Protein AF-A0A3B8MNJ5-F1 (afdb_monomer_lite)

Radius of gyration: 23.93 Å; chains: 1; bounding box: 60×38×68 Å

Foldseek 3Di:
DDDQDPPVPPCLCVPPCSVPDFDWDKDAAQWDCWDDDPFWTWIKGWIKIKGADPPPVVPDDPLLHDIAIATKMATPWIWGDAQNWTWIKDDDDPDWMWGGPRDRVQATWTWTKTKGKFWAWDADDPPDDIDIDIWIKMWTWGGTPNDTDIFIWTDDPVPCVPTPPPRDPQVRQQRVCCVQPVYGPVRLLVVVVVVPPDDDPPDVVVVSQVVVFVSVCVRVVWPDWHFDADPVSHTQKIKTWHDPPDFWIWIWMDGDQFWIKTKIWGDPDPFKIKMWMWTQGPVRDTDIDIDIGGDDDD

Secondary structure (DSSP, 8-state):
-------TT-HHHHSHHHHT--EEEEEEEEEEEEEE-SSEEEEEEEEEEEEE--TTTTTS-TTS-S-EEEEEEEEEEEEEEETTEEEEEE--TT--EEEEES-SSS--EEEEEEEEEEEEEEE-SSSS-EEEEEEEEEEEEEEETTEEEEEEEES-TT-GGG-B----HHHHHHHHHHHHHSS-HHHHHHHHHTT--SS-TTTSHHHHHHHHHHHHHHHHT-SEEEEEE-TTS-EEEEEEEEEETTTEEEEEEEETTTEEEEEEEEEEETTEEEEEEEEE-TTS-EEEEEEEEE----

pLDDT: mean 75.4, std 15.75, range [24.92, 96.06]

Sequence (298 aa):
MLQAPPDPESIWRVVPFFRNLQMDLTLAAARQLWVRDDLVNVELAGDLDILRDLEDIAERRADELGFRFFGSMNSLRGTYRFQNRTFRIWREEGEGGIVFDGERSAGPQIDMKAWARIPTVEPAGAEGEVTRGEIYITVLATGSFEKPELLLVQGRPDAEEDFDLAVDETRQAELLSYILFGRNPDLLIAAEQSLLGEQSTGLILGMATRELQSRIAESLNLDLVQVEMGSASTIDRVTVGKYIGDRLFVTYEDQIGQGREFGVEYQLLPRFSLESRFEETPDGQVQPSLRFTWGKDW

Structure (mmCIF, N/CA/C/O backbone):
data_AF-A0A3B8MNJ5-F1
#
_entry.id   AF-A0A3B8MNJ5-F1
#
loop_
_atom_site.group_PDB
_atom_site.id
_atom_site.type_symbol
_atom_site.label_atom_id
_atom_site.label_alt_id
_atom_site.label_comp_id
_atom_site.label_asym_id
_atom_site.label_entity_id
_atom_site.label_seq_id
_atom_site.pdbx_PDB_ins_code
_atom_site.Cartn_x
_atom_site.Cartn_y
_atom_site.Cartn_z
_atom_site.occupancy
_atom_site.B_iso_or_equiv
_atom_site.auth_seq_id
_atom_site.auth_comp_id
_atom_site.auth_asym_id
_atom_site.auth_atom_id
_atom_site.pdbx_PDB_model_num
ATOM 1 N N . MET A 1 1 ? 30.441 1.672 7.682 1.00 33.91 1 MET A N 1
ATOM 2 C CA . MET A 1 1 ? 29.697 1.517 6.416 1.00 33.91 1 MET A CA 1
ATOM 3 C C . MET A 1 1 ? 29.414 0.042 6.233 1.00 33.91 1 MET A C 1
ATOM 5 O O . MET A 1 1 ? 30.284 -0.680 5.769 1.00 33.91 1 MET A O 1
ATOM 9 N N . LEU A 1 2 ? 28.265 -0.426 6.708 1.00 24.92 2 LEU A N 1
ATOM 10 C CA . LEU A 1 2 ? 27.822 -1.798 6.493 1.00 24.92 2 LEU A CA 1
ATOM 11 C C . LEU A 1 2 ? 26.509 -1.701 5.735 1.00 24.92 2 LEU A C 1
ATOM 13 O O . LEU A 1 2 ? 25.515 -1.196 6.243 1.00 24.92 2 LEU A O 1
ATOM 17 N N . GLN A 1 3 ? 26.624 -2.056 4.462 1.00 28.30 3 GLN A N 1
ATOM 18 C CA . GLN A 1 3 ? 25.538 -2.208 3.517 1.00 28.30 3 GLN A CA 1
ATOM 19 C C . GLN A 1 3 ? 24.577 -3.271 4.056 1.00 28.30 3 GLN A C 1
ATOM 21 O O . GLN A 1 3 ? 25.013 -4.218 4.721 1.00 28.30 3 GLN A O 1
ATOM 26 N N . ALA A 1 4 ? 23.288 -3.118 3.744 1.00 26.55 4 ALA A N 1
ATOM 27 C CA . ALA A 1 4 ? 22.343 -4.227 3.773 1.00 26.55 4 ALA A CA 1
ATOM 28 C C . ALA A 1 4 ? 23.006 -5.471 3.145 1.00 26.55 4 ALA A C 1
ATOM 30 O O . ALA A 1 4 ? 23.846 -5.297 2.248 1.00 26.55 4 ALA A O 1
ATOM 31 N N . PRO A 1 5 ? 22.691 -6.702 3.598 1.00 27.28 5 PRO A N 1
ATOM 32 C CA . PRO A 1 5 ? 23.151 -7.889 2.885 1.00 27.28 5 PRO A CA 1
ATOM 33 C C . PRO A 1 5 ? 22.870 -7.659 1.395 1.00 27.28 5 PRO A C 1
ATOM 35 O O . PRO A 1 5 ? 21.775 -7.181 1.083 1.00 27.28 5 PRO A O 1
ATOM 38 N N . PRO A 1 6 ? 23.854 -7.864 0.496 1.00 37.00 6 PRO A N 1
ATOM 39 C CA . PRO A 1 6 ? 23.604 -7.684 -0.922 1.00 37.00 6 PRO A CA 1
ATOM 40 C C . PRO A 1 6 ? 22.376 -8.528 -1.237 1.00 37.00 6 PRO A C 1
ATOM 42 O O . PRO A 1 6 ? 22.382 -9.723 -0.934 1.00 37.00 6 PRO A O 1
ATOM 45 N N . ASP A 1 7 ? 21.324 -7.875 -1.743 1.00 43.56 7 ASP A N 1
ATOM 46 C CA . ASP A 1 7 ? 20.181 -8.525 -2.384 1.00 43.56 7 ASP A CA 1
ATOM 47 C C . ASP A 1 7 ? 20.743 -9.733 -3.137 1.00 43.56 7 ASP A C 1
ATOM 49 O O . ASP A 1 7 ? 21.596 -9.493 -4.001 1.00 43.56 7 ASP A O 1
ATOM 53 N N . PRO A 1 8 ? 20.458 -10.978 -2.688 1.00 38.34 8 PRO A N 1
ATOM 54 C CA . PRO A 1 8 ? 21.269 -12.161 -2.964 1.00 38.34 8 PRO A CA 1
ATOM 55 C C . PRO A 1 8 ? 21.566 -12.189 -4.443 1.00 38.34 8 PRO A C 1
ATOM 57 O O . PRO A 1 8 ? 20.646 -12.418 -5.222 1.00 38.34 8 PRO A O 1
ATOM 60 N N . GLU A 1 9 ? 22.813 -11.834 -4.779 1.00 47.47 9 GLU A N 1
ATOM 61 C CA . GLU A 1 9 ? 23.174 -11.171 -6.031 1.00 47.47 9 GLU A CA 1
ATOM 62 C C . GLU A 1 9 ? 22.214 -11.538 -7.155 1.00 47.47 9 GLU A C 1
ATOM 64 O O . GLU A 1 9 ? 22.309 -12.620 -7.739 1.00 47.47 9 GLU A O 1
ATOM 69 N N . SER A 1 10 ? 21.243 -10.647 -7.375 1.00 52.72 10 SER A N 1
ATOM 70 C CA . SER A 1 10 ? 20.269 -10.692 -8.457 1.00 52.72 10 SER A CA 1
ATOM 71 C C . SER A 1 10 ? 20.909 -11.404 -9.651 1.00 52.72 10 SER A C 1
ATOM 73 O O . SER A 1 10 ? 21.944 -10.955 -10.147 1.00 52.72 10 SER A O 1
ATOM 75 N N . ILE A 1 11 ? 20.384 -12.578 -10.044 1.00 51.34 11 ILE A N 1
ATOM 76 C CA . ILE A 1 11 ? 20.986 -13.492 -11.048 1.00 51.34 11 ILE A CA 1
ATOM 77 C C . ILE A 1 11 ? 21.446 -12.762 -12.323 1.00 51.34 11 ILE A C 1
ATOM 79 O O . ILE A 1 11 ? 22.352 -13.205 -13.031 1.00 51.34 11 ILE A O 1
ATOM 83 N N . TRP A 1 12 ? 20.840 -11.601 -12.563 1.00 53.88 12 TRP A N 1
ATOM 84 C CA . TRP A 1 12 ? 21.139 -10.591 -13.561 1.00 53.88 12 TRP A CA 1
ATOM 85 C C . TRP A 1 12 ? 22.575 -10.031 -13.527 1.00 53.88 12 TRP A C 1
ATOM 87 O O . TRP A 1 12 ? 23.057 -9.555 -14.556 1.00 53.88 12 TRP A O 1
ATOM 97 N N . ARG A 1 13 ? 23.261 -10.099 -12.379 1.00 54.28 13 ARG A N 1
ATOM 98 C CA . ARG A 1 13 ? 24.632 -9.615 -12.135 1.00 54.28 13 ARG A CA 1
ATOM 99 C C . ARG A 1 13 ? 25.670 -10.743 -12.129 1.00 54.28 13 ARG A C 1
ATOM 101 O O . ARG A 1 13 ? 26.775 -10.550 -12.639 1.00 54.28 13 ARG A O 1
ATOM 108 N N . VAL A 1 14 ? 25.314 -11.918 -11.603 1.00 58.69 14 VAL A N 1
ATOM 109 C CA . VAL A 1 14 ? 26.255 -13.043 -11.402 1.00 58.69 14 VAL A CA 1
ATOM 110 C C . VAL A 1 14 ? 26.424 -13.885 -12.655 1.00 58.69 14 VAL A C 1
ATOM 112 O O . VAL A 1 14 ? 27.535 -14.292 -13.001 1.00 58.69 14 VAL A O 1
ATOM 115 N N . VAL A 1 15 ? 25.324 -14.157 -13.357 1.00 67.00 15 VAL A N 1
ATOM 116 C CA . VAL A 1 15 ? 25.347 -15.042 -14.519 1.00 67.00 15 VAL A CA 1
ATOM 117 C C . VAL A 1 15 ? 25.891 -14.262 -15.720 1.00 67.00 15 VAL A C 1
ATOM 119 O O . VAL A 1 15 ? 25.272 -13.275 -16.122 1.00 67.00 15 VAL A O 1
ATOM 122 N N . PRO A 1 16 ? 26.998 -14.697 -16.358 1.00 71.50 16 PRO A N 1
ATOM 123 C CA . PRO A 1 16 ? 27.609 -13.961 -17.470 1.00 71.50 16 PRO A CA 1
ATOM 124 C C . PRO A 1 16 ? 26.653 -13.691 -18.635 1.00 71.50 16 PRO A C 1
ATOM 126 O O . PRO A 1 16 ? 26.724 -12.628 -19.245 1.00 71.50 16 PRO A O 1
ATOM 129 N N . PHE A 1 17 ? 25.740 -14.630 -18.910 1.00 74.00 17 PHE A N 1
ATOM 130 C CA . PHE A 1 17 ? 24.684 -14.452 -19.906 1.00 74.00 17 PHE A CA 1
ATOM 131 C C . PHE A 1 17 ? 23.807 -13.242 -19.580 1.00 74.00 17 PHE A C 1
ATOM 133 O O . PHE A 1 17 ? 23.682 -12.338 -20.398 1.00 74.00 17 PHE A O 1
ATOM 140 N N . PHE A 1 18 ? 23.245 -13.188 -18.369 1.00 67.69 18 PHE A N 1
ATOM 141 C CA . 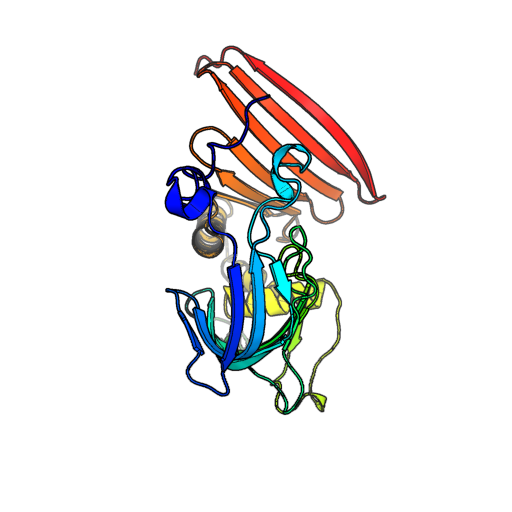PHE A 1 18 ? 22.387 -12.075 -17.992 1.00 67.69 18 PHE A CA 1
ATOM 142 C C . PHE A 1 18 ? 23.168 -10.784 -17.804 1.00 67.69 18 PHE A C 1
ATOM 144 O O . PHE A 1 18 ? 22.625 -9.737 -18.116 1.00 67.69 18 PHE A O 1
ATOM 151 N N . ARG A 1 19 ? 24.423 -10.819 -17.353 1.00 68.12 19 ARG A N 1
ATOM 152 C CA . ARG A 1 19 ? 25.255 -9.616 -17.216 1.00 68.12 19 ARG A CA 1
ATOM 153 C C . ARG A 1 19 ? 25.495 -8.922 -18.558 1.00 68.12 19 ARG A C 1
ATOM 155 O O . ARG A 1 19 ? 25.459 -7.699 -18.617 1.00 68.12 19 ARG A O 1
ATOM 162 N N . ASN A 1 20 ? 25.689 -9.711 -19.613 1.00 73.75 20 ASN A N 1
ATOM 163 C CA . ASN A 1 20 ? 26.007 -9.235 -20.958 1.00 73.75 20 ASN A CA 1
ATOM 164 C C . ASN A 1 20 ? 24.777 -9.189 -21.886 1.00 73.75 20 ASN A C 1
ATOM 166 O O . ASN A 1 20 ? 24.930 -9.085 -23.101 1.00 73.75 20 ASN A O 1
ATOM 170 N N . LEU A 1 21 ? 23.561 -9.283 -21.337 1.00 79.81 21 LEU A N 1
ATOM 171 C CA . LEU A 1 21 ? 22.330 -9.216 -22.119 1.00 79.81 21 LEU A CA 1
ATOM 172 C C . LEU A 1 21 ? 22.026 -7.766 -22.516 1.00 79.81 21 LEU A C 1
ATOM 174 O O . LEU A 1 21 ? 21.645 -6.965 -21.663 1.00 79.81 21 LEU A O 1
ATOM 178 N N . GLN A 1 22 ? 22.141 -7.466 -23.808 1.00 84.12 22 GLN A N 1
ATOM 179 C CA . GLN A 1 22 ? 21.551 -6.284 -24.432 1.00 84.12 22 GLN A CA 1
ATOM 180 C C . GLN A 1 22 ? 20.227 -6.700 -25.075 1.00 84.12 22 GLN A C 1
ATOM 182 O O . GLN A 1 22 ? 20.162 -7.742 -25.733 1.00 84.12 22 GLN A O 1
ATOM 187 N N . MET A 1 23 ? 19.165 -5.933 -24.852 1.00 81.88 23 MET A N 1
ATOM 188 C CA . MET A 1 23 ? 17.867 -6.234 -25.446 1.00 81.88 23 MET A CA 1
ATOM 189 C C . MET A 1 23 ? 17.027 -4.990 -25.679 1.00 81.88 23 MET A C 1
ATOM 191 O O . MET A 1 23 ? 17.066 -4.046 -24.896 1.00 81.88 23 MET A O 1
ATOM 195 N N . ASP A 1 24 ? 16.229 -5.076 -26.733 1.00 90.75 24 ASP A N 1
ATOM 196 C CA . ASP A 1 24 ? 15.122 -4.192 -27.057 1.00 90.75 24 ASP A CA 1
ATOM 197 C C . ASP A 1 24 ? 13.924 -5.103 -27.360 1.00 90.75 24 ASP A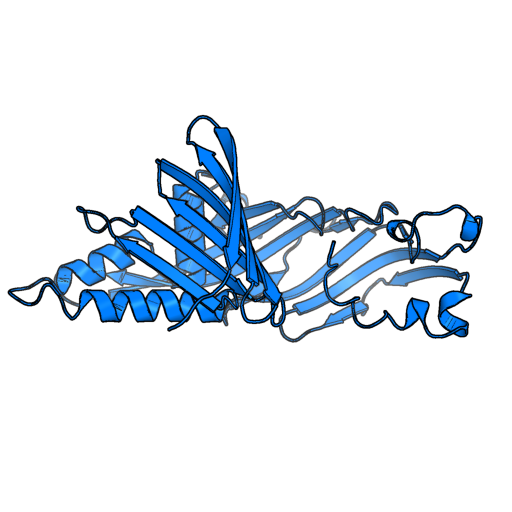 C 1
ATOM 199 O O . ASP A 1 24 ? 13.990 -5.952 -28.257 1.00 90.75 24 ASP A O 1
ATOM 203 N N . LEU A 1 25 ? 12.895 -5.043 -26.517 1.00 88.00 25 LEU A N 1
ATOM 204 C CA . LEU A 1 25 ? 11.731 -5.922 -26.572 1.00 88.00 25 LEU A CA 1
ATOM 205 C C . LEU A 1 25 ? 10.460 -5.111 -26.370 1.00 88.00 25 LEU A C 1
ATOM 207 O O . LEU A 1 25 ? 10.241 -4.575 -25.290 1.00 88.00 25 LEU A O 1
ATOM 211 N N . THR A 1 26 ? 9.570 -5.152 -27.352 1.00 91.88 26 THR A N 1
ATOM 212 C CA . THR A 1 26 ? 8.205 -4.644 -27.213 1.00 91.88 26 THR A CA 1
ATOM 213 C C . THR A 1 26 ? 7.266 -5.767 -26.780 1.00 91.88 26 THR A C 1
ATOM 215 O O . THR A 1 26 ? 7.149 -6.799 -27.449 1.00 91.88 26 THR A O 1
ATOM 218 N N . LEU A 1 27 ? 6.566 -5.558 -25.668 1.00 86.06 27 LEU A N 1
ATOM 219 C CA . LEU A 1 27 ? 5.458 -6.382 -25.202 1.00 86.06 27 LEU A CA 1
ATOM 220 C C . LEU A 1 27 ? 4.145 -5.654 -25.498 1.00 86.06 27 LEU A C 1
ATOM 222 O O . LEU A 1 27 ? 3.851 -4.649 -24.867 1.00 86.06 27 LEU A O 1
ATOM 226 N N . ALA A 1 28 ? 3.337 -6.208 -26.399 1.00 92.38 28 ALA A N 1
ATOM 227 C CA . ALA A 1 28 ? 1.979 -5.742 -26.663 1.00 92.38 28 ALA A CA 1
ATOM 228 C C . ALA A 1 28 ? 0.976 -6.792 -26.175 1.00 92.38 28 ALA A C 1
ATOM 230 O O . ALA A 1 28 ? 0.967 -7.931 -26.658 1.00 92.38 28 ALA A O 1
ATOM 231 N N . ALA A 1 29 ? 0.134 -6.433 -25.208 1.00 88.19 29 ALA A N 1
ATOM 232 C CA . ALA A 1 29 ? -0.824 -7.349 -24.600 1.00 88.19 29 ALA A CA 1
ATOM 233 C C . ALA A 1 29 ? -2.212 -6.712 -24.503 1.00 88.19 29 ALA A C 1
ATOM 235 O O . ALA A 1 29 ? -2.468 -5.871 -23.652 1.00 88.19 29 ALA A O 1
ATOM 236 N N . ALA A 1 30 ? -3.162 -7.175 -25.318 1.00 89.62 30 ALA A N 1
ATOM 237 C CA . ALA A 1 30 ? -4.558 -6.737 -25.204 1.00 89.62 30 ALA A CA 1
ATOM 238 C C . ALA A 1 30 ? -5.285 -7.344 -23.985 1.00 89.62 30 ALA A C 1
ATOM 240 O O . ALA A 1 30 ? -6.321 -6.840 -23.562 1.00 89.62 30 ALA A O 1
ATOM 241 N N . ARG A 1 31 ? -4.794 -8.483 -23.479 1.00 87.50 31 ARG A N 1
ATOM 242 C CA . ARG A 1 31 ? -5.316 -9.254 -22.336 1.00 87.50 31 ARG A CA 1
ATOM 243 C C . ARG A 1 31 ? -4.354 -10.397 -22.010 1.00 87.50 31 ARG A C 1
ATOM 245 O O . ARG A 1 31 ? -3.394 -10.620 -22.742 1.00 87.50 31 ARG A O 1
ATOM 252 N N . GLN A 1 32 ? -4.672 -11.182 -20.983 1.00 87.25 32 GLN A N 1
ATOM 253 C CA . GLN A 1 32 ? -3.951 -12.393 -20.570 1.00 87.25 32 GLN A CA 1
ATOM 254 C C . GLN A 1 32 ? -2.520 -12.171 -20.063 1.00 87.25 32 GLN A C 1
ATOM 256 O O . GLN A 1 32 ? -1.815 -13.149 -19.813 1.00 87.25 32 GLN A O 1
ATOM 261 N N . LEU A 1 33 ? -2.111 -10.925 -19.824 1.00 85.12 33 LEU A N 1
ATOM 262 C CA . LEU A 1 33 ? -0.923 -10.631 -19.034 1.00 85.12 33 LEU A CA 1
ATOM 263 C C . LEU A 1 33 ? -1.330 -10.629 -17.561 1.00 85.12 33 LEU A C 1
ATOM 265 O O . LEU A 1 33 ? -2.187 -9.851 -17.168 1.00 85.12 33 LEU A O 1
ATOM 269 N N . TRP A 1 34 ? -0.771 -11.522 -16.750 1.00 84.50 34 TRP A N 1
ATOM 270 C CA . TRP A 1 34 ? -1.173 -11.670 -15.350 1.00 84.50 34 TRP A CA 1
ATOM 271 C C . TRP A 1 34 ? -0.001 -11.435 -14.410 1.00 84.50 34 TRP A C 1
ATOM 273 O O . TRP A 1 34 ? 1.024 -12.103 -14.526 1.00 84.50 34 TRP A O 1
ATOM 283 N N . VAL A 1 35 ? -0.204 -10.556 -13.432 1.00 83.31 35 VAL A N 1
ATOM 284 C CA . VAL A 1 35 ? 0.651 -10.421 -12.251 1.00 83.31 35 VAL A CA 1
ATOM 285 C C . VAL A 1 35 ? 0.002 -11.222 -11.131 1.00 83.31 35 VAL A C 1
ATOM 287 O O . VAL A 1 35 ? -1.136 -10.942 -10.743 1.00 83.31 35 VAL A O 1
ATOM 290 N N . ARG A 1 36 ? 0.697 -12.262 -10.660 1.00 82.94 36 ARG A N 1
ATOM 291 C CA . ARG A 1 36 ? 0.191 -13.180 -9.636 1.00 82.94 36 ARG A CA 1
ATOM 292 C C . ARG A 1 36 ? 1.200 -13.380 -8.526 1.00 82.94 36 ARG A C 1
ATOM 294 O O . ARG A 1 36 ? 2.357 -13.681 -8.795 1.00 82.94 36 ARG A O 1
ATOM 301 N N . ASP A 1 37 ? 0.695 -13.282 -7.313 1.00 79.31 37 ASP A N 1
ATOM 302 C CA . ASP A 1 37 ? 1.365 -13.567 -6.058 1.00 79.31 37 ASP A CA 1
ATOM 303 C C . ASP A 1 37 ? 0.308 -14.032 -5.038 1.00 79.31 37 ASP A C 1
ATOM 305 O O . ASP A 1 37 ? -0.892 -14.067 -5.338 1.00 79.31 37 ASP A O 1
ATOM 309 N N . ASP A 1 38 ? 0.722 -14.363 -3.821 1.00 77.19 38 ASP A N 1
ATOM 310 C CA . ASP A 1 38 ? -0.185 -14.732 -2.743 1.00 77.19 38 ASP A CA 1
ATOM 311 C C . ASP A 1 38 ? -1.195 -13.614 -2.473 1.00 77.19 38 ASP A C 1
ATOM 313 O O . ASP A 1 38 ? -2.382 -13.895 -2.301 1.00 77.19 38 ASP A O 1
ATOM 317 N N . LEU A 1 39 ? -0.768 -12.349 -2.492 1.00 77.81 39 LEU A N 1
ATOM 318 C CA . LEU A 1 39 ? -1.623 -11.194 -2.202 1.00 77.81 39 LEU A CA 1
ATOM 319 C C . LEU A 1 39 ? -2.276 -10.589 -3.447 1.00 77.81 39 LEU A C 1
ATOM 321 O O . LEU A 1 39 ? -3.345 -9.989 -3.343 1.00 77.81 39 LEU A O 1
ATOM 325 N N . VAL A 1 40 ? -1.669 -10.738 -4.622 1.00 81.81 40 VAL A N 1
ATOM 326 C CA . VAL A 1 40 ? -2.055 -9.995 -5.829 1.00 81.81 40 VAL A CA 1
ATOM 327 C C . VAL A 1 40 ? -2.446 -10.953 -6.938 1.00 81.81 40 VAL A C 1
ATOM 329 O O . VAL A 1 40 ? -1.740 -11.906 -7.236 1.00 81.81 40 VAL A O 1
ATOM 332 N N . ASN A 1 41 ? -3.565 -10.691 -7.602 1.00 89.38 41 ASN A N 1
ATOM 333 C CA . ASN A 1 41 ? -3.927 -11.400 -8.823 1.00 89.38 41 ASN A CA 1
ATOM 334 C C . ASN A 1 41 ? -4.620 -10.424 -9.767 1.00 89.38 41 ASN A C 1
ATOM 336 O O . ASN A 1 41 ? -5.821 -10.181 -9.637 1.00 89.38 41 ASN A O 1
ATOM 340 N N . VAL A 1 42 ? -3.848 -9.827 -10.671 1.00 89.50 42 VAL A N 1
ATOM 341 C CA . VAL A 1 42 ? -4.300 -8.740 -11.544 1.00 89.50 42 VAL A CA 1
ATOM 342 C C . VAL A 1 42 ? -3.971 -9.074 -12.991 1.00 89.50 42 VAL A C 1
ATOM 344 O O . VAL A 1 42 ? -2.849 -9.455 -13.319 1.00 89.50 42 VAL A O 1
ATOM 347 N N . GLU A 1 43 ? -4.972 -8.945 -13.855 1.00 89.56 43 GLU A N 1
ATOM 348 C CA . GLU A 1 43 ? -4.798 -8.993 -15.301 1.00 89.56 43 GLU A CA 1
ATOM 349 C C . GLU A 1 43 ? -4.486 -7.586 -15.807 1.00 89.56 43 GLU A C 1
ATOM 351 O O . GLU A 1 43 ? -5.191 -6.636 -15.466 1.00 89.56 43 GLU A O 1
ATOM 356 N N . LEU A 1 44 ? -3.445 -7.469 -16.622 1.00 88.06 44 LEU A N 1
ATOM 357 C CA . LEU A 1 44 ? -2.979 -6.240 -17.239 1.00 88.06 44 LEU A CA 1
ATOM 358 C C . LEU A 1 44 ? -3.192 -6.279 -18.758 1.00 88.06 44 LEU A C 1
ATOM 360 O O . LEU A 1 44 ? -3.266 -7.348 -19.375 1.00 88.06 44 LEU A O 1
ATOM 364 N N . ALA A 1 45 ? -3.261 -5.094 -19.353 1.00 89.94 45 ALA A N 1
ATOM 365 C CA . ALA A 1 45 ? -3.215 -4.884 -20.793 1.00 89.94 45 ALA A CA 1
ATOM 366 C C . ALA A 1 45 ? -2.525 -3.560 -21.129 1.00 89.94 45 ALA A C 1
ATOM 368 O O . ALA A 1 45 ? -2.626 -2.597 -20.371 1.00 89.94 45 ALA A O 1
ATOM 369 N N . GLY A 1 46 ? -1.855 -3.504 -22.270 1.00 90.31 46 GLY A N 1
ATOM 370 C CA . GLY A 1 46 ? -1.136 -2.331 -22.744 1.00 90.31 46 GLY A CA 1
ATOM 371 C C . GLY A 1 46 ? 0.116 -2.707 -23.519 1.00 90.31 46 GLY A C 1
ATOM 372 O O . GLY A 1 46 ? 0.321 -3.875 -23.867 1.00 90.31 46 GLY A O 1
ATOM 373 N N . ASP A 1 47 ? 0.939 -1.694 -23.747 1.00 91.31 47 ASP A N 1
ATOM 374 C CA . ASP A 1 47 ? 2.173 -1.785 -24.510 1.00 91.31 47 ASP A CA 1
ATOM 375 C C . ASP A 1 47 ? 3.339 -1.339 -23.626 1.00 91.31 47 ASP A C 1
ATOM 377 O O . ASP A 1 47 ? 3.275 -0.300 -22.959 1.00 91.31 47 ASP A O 1
ATOM 381 N N . LEU A 1 48 ? 4.388 -2.157 -23.600 1.00 88.81 48 LEU A N 1
ATOM 382 C CA . LEU A 1 48 ? 5.567 -1.962 -22.771 1.00 88.81 48 LEU A CA 1
ATOM 383 C C . LEU A 1 48 ? 6.827 -2.244 -23.586 1.00 88.81 48 LEU A C 1
ATOM 385 O O . LEU A 1 48 ? 7.077 -3.385 -23.974 1.00 88.81 48 LEU A O 1
ATOM 389 N N . ASP A 1 49 ? 7.649 -1.224 -23.785 1.00 89.38 49 ASP A N 1
ATOM 390 C CA . ASP A 1 49 ? 8.985 -1.369 -24.345 1.00 89.38 49 ASP A CA 1
ATOM 391 C C . ASP A 1 49 ? 9.989 -1.604 -23.219 1.00 89.38 49 ASP A C 1
ATOM 393 O O . ASP A 1 49 ? 10.068 -0.853 -22.244 1.00 89.38 49 ASP A O 1
ATOM 397 N N . ILE A 1 50 ? 10.760 -2.677 -23.350 1.00 87.50 50 ILE A N 1
ATOM 398 C CA . ILE A 1 50 ? 11.750 -3.126 -22.382 1.00 87.50 50 ILE A CA 1
ATOM 399 C C . ILE A 1 50 ? 13.119 -2.980 -23.023 1.00 87.50 50 ILE A C 1
ATOM 401 O O . ILE A 1 50 ? 13.511 -3.760 -23.893 1.00 87.50 50 ILE A O 1
ATOM 405 N N . LEU A 1 51 ? 13.870 -2.004 -22.532 1.00 84.94 51 LEU A N 1
ATOM 406 C CA . LEU A 1 51 ? 15.199 -1.694 -23.022 1.00 84.94 51 LEU A CA 1
ATOM 407 C C . LEU A 1 51 ? 16.240 -2.042 -21.968 1.00 84.94 51 LEU A C 1
ATOM 409 O O . LEU A 1 51 ? 16.242 -1.515 -20.855 1.00 84.94 51 LEU A O 1
ATOM 413 N N . ARG A 1 52 ? 17.196 -2.880 -22.342 1.00 81.19 52 ARG A N 1
ATOM 414 C CA . ARG A 1 52 ? 18.432 -3.057 -21.594 1.00 81.19 52 ARG A CA 1
ATOM 415 C C . ARG A 1 52 ? 19.592 -2.751 -22.503 1.00 81.19 52 ARG A C 1
ATOM 417 O O . ARG A 1 52 ? 19.938 -3.543 -23.375 1.00 81.19 52 ARG A O 1
ATOM 424 N N . ASP A 1 53 ? 20.191 -1.605 -22.241 1.00 76.94 53 ASP A N 1
ATOM 425 C CA . ASP A 1 53 ? 21.374 -1.169 -22.944 1.00 76.94 53 ASP A CA 1
ATOM 426 C C . ASP A 1 53 ? 22.615 -1.376 -22.078 1.00 76.94 53 ASP A C 1
ATOM 428 O O . ASP A 1 53 ? 22.567 -1.198 -20.856 1.00 76.94 53 ASP A O 1
ATOM 432 N N . LEU A 1 54 ? 23.697 -1.795 -22.724 1.00 72.25 54 LEU A N 1
ATOM 433 C CA . LEU A 1 54 ? 25.002 -1.995 -22.107 1.00 72.25 54 LEU A CA 1
ATOM 434 C C . LEU A 1 54 ? 26.024 -0.943 -22.567 1.00 72.25 54 LEU A C 1
ATOM 436 O O . LEU A 1 54 ? 27.200 -1.041 -22.206 1.00 72.25 54 LEU A O 1
ATOM 440 N N . GLU A 1 55 ? 25.590 0.047 -23.349 1.00 66.69 55 GLU A N 1
ATOM 441 C CA . GLU A 1 55 ? 26.411 1.195 -23.723 1.00 66.69 55 GLU A CA 1
ATOM 442 C C . GLU A 1 55 ? 26.853 1.967 -22.462 1.00 66.69 55 GLU A C 1
ATOM 444 O O . GLU A 1 55 ? 26.092 2.141 -21.503 1.00 66.69 55 GLU A O 1
ATOM 449 N N . ASP A 1 56 ? 28.137 2.326 -22.426 1.00 64.44 56 ASP A N 1
ATOM 450 C CA . ASP A 1 56 ? 28.804 3.066 -21.348 1.00 64.44 56 ASP A CA 1
ATOM 451 C C . ASP A 1 56 ? 28.733 2.449 -19.937 1.00 64.44 56 ASP A C 1
ATOM 453 O O . ASP A 1 56 ? 28.990 3.128 -18.947 1.00 64.44 56 ASP A O 1
ATOM 457 N N . ILE A 1 57 ? 28.472 1.139 -19.796 1.00 68.12 57 ILE A N 1
ATOM 458 C CA . ILE A 1 57 ? 28.400 0.458 -18.480 1.00 68.12 57 ILE A CA 1
ATOM 459 C C . ILE A 1 57 ? 29.599 0.727 -17.566 1.00 68.12 57 ILE A C 1
ATOM 461 O O . ILE A 1 57 ? 29.432 0.769 -16.349 1.00 68.12 57 ILE A O 1
ATOM 465 N N . ALA A 1 58 ? 30.799 0.884 -18.132 1.00 65.94 58 ALA A N 1
ATOM 466 C CA . ALA A 1 58 ? 32.012 1.164 -17.364 1.00 65.94 58 ALA A CA 1
ATOM 467 C C . ALA A 1 58 ? 31.986 2.543 -16.677 1.00 65.94 58 ALA A C 1
ATOM 469 O O . ALA A 1 58 ? 32.707 2.748 -15.702 1.00 65.94 58 ALA A O 1
ATOM 470 N N . GLU A 1 59 ? 31.160 3.464 -17.173 1.00 67.19 59 GLU A N 1
ATOM 471 C CA . GLU A 1 59 ? 31.024 4.845 -16.702 1.00 67.19 59 GLU A CA 1
ATOM 472 C C . GLU A 1 59 ? 29.753 5.059 -15.864 1.00 67.19 59 GLU A C 1
ATOM 474 O O . GLU A 1 59 ? 29.644 6.049 -15.138 1.00 67.19 59 GLU A O 1
ATOM 479 N N . ARG A 1 60 ? 28.801 4.119 -15.917 1.00 64.25 60 ARG A N 1
ATOM 480 C CA . ARG A 1 60 ? 27.510 4.221 -15.228 1.00 64.25 60 ARG A CA 1
ATOM 481 C C . ARG A 1 60 ? 27.580 3.776 -13.775 1.00 64.25 60 ARG A C 1
ATOM 483 O O . ARG A 1 60 ? 28.241 2.799 -13.416 1.00 64.25 60 ARG A O 1
ATOM 490 N N . ARG A 1 61 ? 26.829 4.473 -12.923 1.00 62.19 61 ARG A N 1
ATOM 491 C CA . ARG A 1 61 ? 26.671 4.089 -11.517 1.00 62.19 61 ARG A CA 1
ATOM 492 C C . ARG A 1 61 ? 25.853 2.796 -11.409 1.00 62.19 61 ARG A C 1
ATOM 494 O O . ARG A 1 61 ? 25.039 2.482 -12.274 1.00 62.19 61 ARG A O 1
ATOM 501 N N . ALA A 1 62 ? 26.060 2.020 -10.346 1.00 61.56 62 ALA A N 1
ATOM 502 C CA . ALA A 1 62 ? 25.444 0.696 -10.196 1.00 61.56 62 ALA A CA 1
ATOM 503 C C . ALA A 1 62 ? 23.900 0.712 -10.107 1.00 61.56 62 ALA A C 1
ATOM 505 O O . ALA A 1 62 ? 23.266 -0.311 -10.369 1.00 61.56 62 ALA A O 1
ATOM 506 N N . ASP A 1 63 ? 23.318 1.848 -9.728 1.00 59.38 63 ASP A N 1
ATOM 507 C CA . ASP A 1 63 ? 21.888 2.183 -9.693 1.00 59.38 63 ASP A CA 1
ATOM 508 C C . ASP A 1 63 ? 21.317 2.559 -11.075 1.00 59.38 63 ASP A C 1
ATOM 510 O O . ASP A 1 63 ? 20.113 2.488 -11.303 1.00 59.38 63 ASP A O 1
ATOM 514 N N . GLU A 1 64 ? 22.179 2.863 -12.045 1.00 59.91 64 GLU A N 1
ATOM 515 C CA . GLU A 1 64 ? 21.793 3.161 -13.427 1.00 59.91 64 GLU A CA 1
ATOM 516 C C . GLU A 1 64 ? 21.810 1.926 -14.350 1.00 59.91 64 GLU A C 1
ATOM 518 O O . GLU A 1 64 ? 21.441 2.010 -15.529 1.00 59.91 64 GLU A O 1
ATOM 523 N N . LEU A 1 65 ? 22.237 0.774 -13.827 1.00 64.81 65 LEU A N 1
ATOM 524 C CA . LEU A 1 65 ? 22.329 -0.502 -14.538 1.00 64.81 65 LEU A CA 1
ATOM 525 C C . LEU A 1 65 ? 21.038 -1.322 -14.365 1.00 64.81 65 LEU A C 1
ATOM 527 O O . LEU A 1 65 ? 20.574 -1.523 -13.247 1.00 64.81 65 LEU A O 1
ATOM 531 N N . GLY A 1 66 ? 20.483 -1.867 -15.456 1.00 70.69 66 GLY A N 1
ATOM 532 C CA . GLY A 1 66 ? 19.302 -2.751 -15.416 1.00 70.69 66 GLY A CA 1
ATOM 533 C C . GLY A 1 66 ? 18.371 -2.609 -16.627 1.00 70.69 66 GLY A C 1
ATOM 534 O O . GLY A 1 66 ? 18.776 -2.097 -17.670 1.00 70.69 66 GLY A O 1
ATOM 535 N N . PHE A 1 67 ? 17.100 -2.986 -16.481 1.00 77.25 67 PHE A N 1
ATOM 536 C CA . PHE A 1 67 ? 16.051 -2.766 -17.492 1.00 77.25 67 PHE A CA 1
ATOM 537 C C . PHE A 1 67 ? 15.427 -1.376 -17.357 1.00 77.25 67 PHE A C 1
ATOM 539 O O . PHE A 1 67 ? 15.258 -0.893 -16.241 1.00 77.25 67 PHE A O 1
ATOM 546 N N . ARG A 1 68 ? 15.135 -0.718 -18.475 1.00 82.50 68 ARG A N 1
ATOM 547 C CA . ARG A 1 68 ? 14.245 0.440 -18.558 1.00 82.50 68 ARG A CA 1
ATOM 548 C C . ARG A 1 68 ? 12.944 -0.018 -19.185 1.00 82.50 68 ARG A C 1
ATOM 550 O O . ARG A 1 68 ? 12.958 -0.862 -20.078 1.00 82.50 68 ARG A O 1
ATOM 557 N N . PHE A 1 69 ? 11.858 0.557 -18.711 1.00 85.75 69 PHE A N 1
ATOM 558 C CA . PHE A 1 69 ? 10.514 0.246 -19.154 1.00 85.75 69 PHE A CA 1
ATOM 559 C C . PHE A 1 69 ? 9.888 1.534 -19.673 1.00 85.75 69 PHE A C 1
ATOM 561 O O . PHE A 1 69 ? 10.001 2.558 -19.004 1.00 85.75 69 PHE A O 1
ATOM 568 N N . PHE A 1 70 ? 9.254 1.488 -20.838 1.00 91.44 70 PHE A N 1
ATOM 569 C CA . PHE A 1 70 ? 8.542 2.620 -21.421 1.00 91.44 70 PHE A CA 1
ATOM 570 C C . PHE A 1 70 ? 7.152 2.189 -21.867 1.00 91.44 70 PHE A C 1
ATOM 572 O O . PHE A 1 70 ? 6.974 1.068 -22.334 1.00 91.44 70 PHE A O 1
ATOM 579 N N . GLY A 1 71 ? 6.176 3.081 -21.746 1.00 91.81 71 GLY A N 1
ATOM 580 C CA . GLY A 1 71 ? 4.813 2.838 -22.206 1.00 91.81 71 GLY A CA 1
ATOM 581 C C . GLY A 1 71 ? 3.812 2.836 -21.064 1.00 91.81 71 GLY A C 1
ATOM 582 O O . GLY A 1 71 ? 4.019 3.468 -20.028 1.00 91.81 71 GLY A O 1
ATOM 583 N N . SER A 1 72 ? 2.689 2.153 -21.262 1.00 91.25 72 SER A N 1
ATOM 584 C CA . SER A 1 72 ? 1.613 2.143 -20.277 1.00 91.25 72 SER A CA 1
ATOM 585 C C . SER A 1 72 ? 0.939 0.787 -20.217 1.00 91.25 72 SER A C 1
ATOM 587 O O . SER A 1 72 ? 0.658 0.154 -21.235 1.00 91.25 72 SER A O 1
ATOM 589 N N . MET A 1 73 ? 0.650 0.357 -18.999 1.00 88.56 73 MET A N 1
ATOM 590 C CA . MET A 1 73 ? -0.181 -0.800 -18.731 1.00 88.56 73 MET A CA 1
ATOM 591 C C . MET A 1 73 ? -1.375 -0.367 -17.908 1.00 88.56 73 MET A C 1
ATOM 593 O O . MET A 1 73 ? -1.294 0.534 -17.090 1.00 88.56 73 MET A O 1
ATOM 597 N N . ASN A 1 74 ? -2.494 -1.036 -18.097 1.00 89.31 74 ASN A N 1
ATOM 598 C CA . ASN A 1 74 ? -3.691 -0.802 -17.324 1.00 89.31 74 ASN A CA 1
ATOM 599 C C . ASN A 1 74 ? -4.141 -2.111 -16.704 1.00 89.31 74 ASN A C 1
ATOM 601 O O . ASN A 1 74 ? -4.021 -3.174 -17.319 1.00 89.31 74 ASN A O 1
ATOM 605 N N . SER A 1 75 ? -4.721 -2.031 -15.514 1.00 87.94 75 SER A N 1
ATOM 606 C CA . SER A 1 75 ? -5.437 -3.176 -14.965 1.00 87.94 75 SER A CA 1
ATOM 607 C C . SER A 1 75 ? -6.715 -3.425 -15.774 1.00 87.94 75 SER A C 1
ATOM 609 O O . SER A 1 75 ? -7.349 -2.498 -16.260 1.00 87.94 75 SER A O 1
ATOM 611 N N . LEU A 1 76 ? -7.086 -4.678 -16.006 1.00 85.69 76 LEU A N 1
ATOM 612 C CA . LEU A 1 76 ? -8.378 -5.038 -16.607 1.00 85.69 76 LEU A CA 1
ATOM 613 C C . LEU A 1 76 ? -9.356 -5.499 -15.536 1.00 85.69 76 LEU A C 1
ATOM 615 O O . LEU A 1 76 ? -10.543 -5.195 -15.565 1.00 85.69 76 LEU A O 1
ATOM 619 N N . ARG A 1 77 ? -8.834 -6.292 -14.608 1.00 88.88 77 ARG A N 1
ATOM 620 C CA . ARG A 1 77 ? -9.534 -6.832 -13.453 1.00 88.88 77 ARG A CA 1
ATOM 621 C C . ARG A 1 77 ? -8.501 -7.391 -12.505 1.00 88.88 77 ARG A C 1
ATOM 623 O O . ARG A 1 77 ? -7.406 -7.777 -12.913 1.00 88.88 77 ARG A O 1
ATOM 630 N N . GLY A 1 78 ? -8.887 -7.542 -11.256 1.00 92.12 78 GLY A N 1
ATOM 631 C CA . GLY A 1 78 ? -8.053 -8.263 -10.328 1.00 92.12 78 GLY A CA 1
ATOM 632 C C . GLY A 1 78 ? -8.457 -8.048 -8.900 1.00 92.12 78 GLY A C 1
ATOM 633 O O . GLY A 1 78 ? -9.453 -7.389 -8.591 1.00 92.12 78 GLY A O 1
ATOM 634 N N . THR A 1 79 ? -7.646 -8.624 -8.035 1.00 93.50 79 THR A N 1
ATOM 635 C CA . THR A 1 79 ? -7.813 -8.510 -6.602 1.00 93.50 79 THR A CA 1
ATOM 636 C C . THR A 1 79 ? -6.480 -8.284 -5.922 1.00 93.50 79 THR A C 1
ATOM 638 O O . THR A 1 79 ? -5.485 -8.911 -6.289 1.00 93.50 79 THR A O 1
ATOM 641 N N . TYR A 1 80 ? -6.509 -7.460 -4.885 1.00 88.25 80 TYR A N 1
ATOM 642 C CA . TYR A 1 80 ? -5.455 -7.318 -3.896 1.00 88.25 80 TYR A CA 1
ATOM 643 C C . TYR A 1 80 ? -5.986 -7.810 -2.549 1.00 88.25 80 TYR A C 1
ATOM 645 O O . TYR A 1 80 ? -7.082 -7.425 -2.133 1.00 88.25 80 TYR A O 1
ATOM 653 N N . ARG A 1 81 ? -5.257 -8.694 -1.871 1.00 86.50 81 ARG A N 1
ATOM 654 C CA . ARG A 1 81 ? -5.630 -9.192 -0.550 1.00 86.50 81 ARG A CA 1
ATOM 655 C C . ARG A 1 81 ? -4.840 -8.450 0.511 1.00 86.50 81 ARG A C 1
ATOM 657 O O . ARG A 1 81 ? -3.620 -8.521 0.543 1.00 86.50 81 ARG A O 1
ATOM 664 N N . PHE A 1 82 ? -5.563 -7.820 1.423 1.00 79.44 82 PHE A N 1
ATOM 665 C CA . PHE A 1 82 ? -5.008 -7.173 2.601 1.00 79.44 82 PHE A CA 1
ATOM 666 C C . PHE A 1 82 ? -5.802 -7.629 3.817 1.00 79.44 82 PHE A C 1
ATOM 668 O O . PHE A 1 82 ? -7.027 -7.531 3.813 1.00 79.44 82 PHE A O 1
ATOM 675 N N . GLN A 1 83 ? -5.140 -8.159 4.847 1.00 69.88 83 GLN A N 1
ATOM 676 C CA . GLN A 1 83 ? -5.796 -8.503 6.116 1.00 69.88 83 GLN A CA 1
ATOM 677 C C . GLN A 1 83 ? -6.999 -9.446 5.999 1.00 69.88 83 GLN A C 1
ATOM 679 O O . GLN A 1 83 ? -8.045 -9.246 6.613 1.00 69.88 83 GLN A O 1
ATOM 684 N N . ASN A 1 84 ? -6.861 -10.484 5.168 1.00 74.38 84 ASN A N 1
ATOM 685 C CA . ASN A 1 84 ? -7.936 -11.426 4.837 1.00 74.38 84 ASN A CA 1
ATOM 686 C C . ASN A 1 84 ? -9.159 -10.776 4.149 1.00 74.38 84 ASN A C 1
ATOM 688 O O . ASN A 1 84 ? -10.210 -11.399 3.992 1.00 74.38 84 ASN A O 1
ATOM 692 N N . ARG A 1 85 ? -9.022 -9.528 3.694 1.00 85.69 85 ARG A N 1
ATOM 693 C CA . ARG A 1 85 ? -10.010 -8.806 2.895 1.00 85.69 85 ARG A CA 1
ATOM 694 C C . ARG A 1 85 ? -9.550 -8.748 1.457 1.00 85.69 85 ARG A C 1
ATOM 696 O O . ARG A 1 85 ? -8.367 -8.606 1.167 1.00 85.69 85 ARG A O 1
ATOM 703 N N . THR A 1 86 ? -10.506 -8.883 0.551 1.00 93.56 86 THR A N 1
ATOM 704 C CA . THR A 1 86 ? -10.246 -8.840 -0.885 1.00 93.56 86 THR A CA 1
ATOM 705 C C . THR A 1 86 ? -10.702 -7.494 -1.416 1.00 93.56 86 THR A C 1
ATOM 707 O O . THR A 1 86 ? -11.904 -7.241 -1.499 1.00 93.56 86 THR A O 1
ATOM 710 N N . PHE A 1 87 ? -9.740 -6.656 -1.782 1.00 95.12 87 PHE A N 1
ATOM 711 C CA . PHE A 1 87 ? -9.971 -5.442 -2.544 1.00 95.12 87 PHE A CA 1
ATOM 712 C C . PHE A 1 87 ? -10.042 -5.805 -4.021 1.00 95.12 87 PHE A C 1
ATOM 714 O O . PHE A 1 87 ? -9.182 -6.516 -4.541 1.00 95.12 87 PHE A O 1
ATOM 721 N N . ARG A 1 88 ? -11.093 -5.356 -4.697 1.00 96.06 88 ARG A N 1
ATOM 722 C CA . ARG A 1 88 ? -11.276 -5.532 -6.136 1.00 96.06 88 ARG A CA 1
ATOM 723 C C . ARG A 1 88 ? -10.689 -4.326 -6.837 1.00 96.06 88 ARG A C 1
ATOM 725 O O . ARG A 1 88 ? -11.080 -3.205 -6.527 1.00 96.06 88 ARG A O 1
ATOM 732 N N . ILE A 1 89 ? -9.779 -4.570 -7.772 1.00 92.31 89 ILE A N 1
ATOM 733 C CA . ILE A 1 89 ? -9.254 -3.507 -8.623 1.00 92.31 89 ILE A CA 1
ATOM 734 C C . ILE A 1 89 ? -10.402 -2.981 -9.484 1.00 92.31 89 ILE A C 1
ATOM 736 O O . ILE A 1 89 ? -11.138 -3.768 -10.087 1.00 92.31 89 ILE A O 1
ATOM 740 N N . TRP A 1 90 ? -10.558 -1.664 -9.496 1.00 90.88 90 TRP A N 1
ATOM 741 C CA . TRP A 1 90 ? -11.559 -0.946 -10.262 1.00 90.88 90 TRP A CA 1
ATOM 742 C C . TRP A 1 90 ? -10.895 0.044 -11.202 1.00 90.88 90 TRP A C 1
ATOM 744 O O . TRP A 1 90 ? -9.824 0.576 -10.916 1.00 90.88 90 TRP A O 1
ATOM 754 N N . ARG A 1 91 ? -11.568 0.300 -12.316 1.00 85.06 91 ARG A N 1
ATOM 755 C CA . ARG A 1 91 ? -11.217 1.363 -13.239 1.00 85.06 91 ARG A CA 1
ATOM 756 C C . ARG A 1 91 ? -12.435 1.798 -14.024 1.00 85.06 91 ARG A C 1
ATOM 758 O O . ARG A 1 91 ? -13.344 0.997 -14.253 1.00 85.06 91 ARG A O 1
ATOM 765 N N . GLU A 1 92 ? -12.353 3.009 -14.534 1.00 81.12 92 GLU A N 1
ATOM 766 C CA . GLU A 1 92 ? -13.191 3.452 -15.632 1.00 81.12 92 GLU A CA 1
ATOM 767 C C . GLU A 1 92 ? -12.510 3.157 -16.975 1.00 81.12 92 GLU A C 1
ATOM 769 O O . GLU A 1 92 ? -11.302 2.894 -17.059 1.00 81.12 92 GLU A O 1
ATOM 774 N N . GLU A 1 93 ? -13.300 3.132 -18.044 1.00 71.62 93 GLU A N 1
ATOM 775 C CA . GLU A 1 93 ? -12.780 2.920 -19.391 1.00 71.62 93 GLU A CA 1
ATOM 776 C C . GLU A 1 93 ? -11.883 4.104 -19.787 1.00 71.62 93 GLU A C 1
ATOM 778 O O . GLU A 1 93 ? -12.346 5.232 -19.901 1.00 71.62 93 GLU A O 1
ATOM 783 N N . GLY A 1 94 ? -10.587 3.844 -19.983 1.00 64.50 94 GLY A N 1
ATOM 784 C CA . GLY A 1 94 ? -9.593 4.881 -20.295 1.00 64.50 94 GLY A CA 1
ATOM 785 C C . GLY A 1 94 ? -8.824 5.439 -19.091 1.00 64.50 94 GLY A C 1
ATOM 786 O O . GLY A 1 94 ? -7.847 6.148 -19.302 1.00 64.50 94 GLY A O 1
ATOM 787 N N . GLU A 1 95 ? -9.182 5.058 -17.861 1.00 68.00 95 GLU A N 1
ATOM 788 C CA . GLU A 1 95 ? -8.498 5.471 -16.624 1.00 68.00 95 GLU A CA 1
ATOM 789 C C . GLU A 1 95 ? -7.865 4.275 -15.899 1.00 68.00 95 GLU A C 1
ATOM 791 O O . GLU A 1 95 ? -8.131 3.121 -16.247 1.00 68.00 95 GLU A O 1
ATOM 796 N N . GLY A 1 96 ? -7.044 4.520 -14.876 1.00 65.38 96 GLY A N 1
ATOM 797 C CA . GLY A 1 96 ? -6.472 3.458 -14.046 1.00 65.38 96 GLY A CA 1
ATOM 798 C C . GLY A 1 96 ? -5.261 2.783 -14.696 1.00 65.38 96 GLY A C 1
ATOM 799 O O . GLY A 1 96 ? -5.366 1.671 -15.237 1.00 65.38 96 GLY A O 1
ATOM 800 N N . GLY A 1 97 ? -4.120 3.470 -14.645 1.00 82.44 97 GLY A N 1
ATOM 801 C CA . GLY A 1 97 ? -2.925 3.150 -15.417 1.00 82.44 97 GLY A CA 1
ATOM 802 C C . GLY A 1 97 ? -1.647 3.053 -14.588 1.00 82.44 97 GLY A C 1
ATOM 803 O O . GLY A 1 97 ? -1.510 3.613 -13.505 1.00 82.44 97 GLY A O 1
ATOM 804 N N . ILE A 1 98 ? -0.697 2.317 -15.145 1.00 90.25 98 ILE A N 1
ATOM 805 C CA . ILE A 1 98 ? 0.688 2.191 -14.718 1.00 90.25 98 ILE A CA 1
ATOM 806 C C . ILE A 1 98 ? 1.513 2.739 -15.878 1.00 90.25 98 ILE A C 1
ATOM 808 O O . ILE A 1 98 ? 1.524 2.150 -16.962 1.00 90.25 98 ILE A O 1
ATOM 812 N N . VAL A 1 99 ? 2.169 3.875 -15.675 1.00 92.25 99 VAL A N 1
ATOM 813 C CA . VAL A 1 99 ? 2.944 4.568 -16.705 1.00 92.25 99 VAL A CA 1
ATOM 814 C C . VAL A 1 99 ? 4.425 4.381 -16.429 1.00 92.25 99 VAL A C 1
ATOM 816 O O . VAL A 1 99 ? 4.911 4.673 -15.340 1.00 92.25 99 VAL A O 1
ATOM 819 N N . PHE A 1 100 ? 5.139 3.901 -17.440 1.00 91.06 100 PHE A N 1
ATOM 820 C CA . PHE A 1 100 ? 6.577 3.700 -17.409 1.00 91.06 100 PHE A CA 1
ATOM 821 C C . PHE A 1 100 ? 7.236 4.765 -18.290 1.00 91.06 100 PHE A C 1
ATOM 823 O O . PHE A 1 100 ? 6.989 4.830 -19.495 1.00 91.06 100 PHE A O 1
ATOM 830 N N . ASP A 1 101 ? 8.072 5.603 -17.691 1.00 89.94 101 ASP A N 1
ATOM 831 C CA . ASP A 1 101 ? 8.775 6.720 -18.339 1.00 89.94 101 ASP A CA 1
ATOM 832 C C . ASP A 1 101 ? 10.278 6.447 -18.545 1.00 89.94 101 ASP A C 1
ATOM 834 O O . ASP A 1 101 ? 11.013 7.283 -19.074 1.00 89.94 101 ASP A O 1
ATOM 838 N N . GLY A 1 102 ? 10.735 5.254 -18.159 1.00 84.56 102 GLY A N 1
ATOM 839 C CA . GLY A 1 102 ? 12.130 4.833 -18.210 1.00 84.56 102 GLY A CA 1
ATOM 840 C C . GLY A 1 102 ? 12.953 5.208 -16.981 1.00 84.56 102 GLY A C 1
ATOM 841 O O . GLY A 1 102 ? 14.138 4.848 -16.945 1.00 84.56 102 GLY A O 1
ATOM 842 N N . GLU A 1 103 ? 12.369 5.887 -15.988 1.00 76.75 103 GLU A N 1
ATOM 843 C CA . GLU A 1 103 ? 13.037 6.210 -14.733 1.00 76.75 103 GLU A CA 1
ATOM 844 C C . GLU A 1 103 ? 13.215 4.951 -13.875 1.00 76.75 103 GLU A C 1
ATOM 846 O O . GLU A 1 103 ? 12.294 4.172 -13.629 1.00 76.75 103 GLU A O 1
ATOM 851 N N . ARG A 1 104 ? 14.455 4.708 -13.441 1.00 69.75 104 ARG A N 1
ATOM 852 C CA . ARG A 1 104 ? 14.811 3.495 -12.686 1.00 69.75 104 ARG A CA 1
ATOM 853 C C . ARG A 1 104 ? 14.568 3.634 -11.191 1.00 69.75 104 ARG A C 1
ATOM 855 O O . ARG A 1 104 ? 14.290 2.636 -10.545 1.00 69.75 104 ARG A O 1
ATOM 862 N N . SER A 1 105 ? 14.756 4.845 -10.677 1.00 63.66 105 SER A N 1
ATOM 863 C CA . SER A 1 105 ? 14.847 5.171 -9.251 1.00 63.66 105 SER A CA 1
ATOM 864 C C . SER A 1 105 ? 13.554 5.707 -8.647 1.00 63.66 105 SER A C 1
ATOM 866 O O . SER A 1 105 ? 13.587 6.196 -7.530 1.00 63.66 105 SER A O 1
ATOM 868 N N . ALA A 1 106 ? 12.465 5.751 -9.410 1.00 59.88 106 ALA A N 1
ATOM 869 C CA . ALA A 1 106 ? 11.128 6.049 -8.896 1.00 59.88 106 ALA A CA 1
ATOM 870 C C . ALA A 1 106 ? 10.146 4.899 -9.187 1.00 59.88 106 ALA A C 1
ATOM 872 O O . ALA A 1 106 ? 9.097 4.779 -8.548 1.00 59.88 106 ALA A O 1
ATOM 873 N N . GLY A 1 107 ? 10.486 4.032 -10.148 1.00 75.50 107 GLY A N 1
ATOM 874 C CA . GLY A 1 107 ? 9.562 3.058 -10.710 1.00 75.50 107 GLY A CA 1
ATOM 875 C C . GLY A 1 107 ? 8.461 3.725 -11.545 1.00 75.50 107 GLY A C 1
ATOM 876 O O . GLY A 1 107 ? 8.511 4.926 -11.810 1.00 75.50 107 GLY A O 1
ATOM 877 N N . PRO A 1 108 ? 7.460 2.954 -11.994 1.00 87.88 108 PRO A N 1
ATOM 878 C CA . PRO A 1 108 ? 6.355 3.518 -12.753 1.00 87.88 108 PRO A CA 1
ATOM 879 C C . PRO A 1 108 ? 5.489 4.446 -11.900 1.00 87.88 108 PRO A C 1
ATOM 881 O O . PRO A 1 108 ? 5.342 4.247 -10.691 1.00 87.88 108 PRO A O 1
ATOM 884 N N . GLN A 1 109 ? 4.845 5.404 -12.558 1.00 88.44 109 GLN A N 1
ATOM 885 C CA . GLN A 1 109 ? 3.740 6.152 -11.972 1.00 88.44 109 GLN A CA 1
ATOM 886 C C . GLN A 1 109 ? 2.488 5.280 -11.972 1.00 88.44 109 GLN A C 1
ATOM 888 O O . GLN A 1 109 ? 2.198 4.601 -12.959 1.00 88.44 109 GLN A O 1
ATOM 893 N N . ILE A 1 110 ? 1.746 5.302 -10.875 1.00 89.88 110 ILE A N 1
ATOM 894 C CA . ILE A 1 110 ? 0.491 4.583 -10.719 1.00 89.88 110 ILE A CA 1
ATOM 895 C C . ILE A 1 110 ? -0.659 5.551 -10.497 1.00 89.88 110 ILE A C 1
ATOM 897 O O . ILE A 1 110 ? -0.517 6.591 -9.861 1.00 89.88 110 ILE A O 1
ATOM 901 N N . ASP A 1 111 ? -1.806 5.158 -11.022 1.00 90.94 111 ASP A N 1
ATOM 902 C CA . ASP A 1 111 ? -3.118 5.671 -10.670 1.00 90.94 111 ASP A CA 1
ATOM 903 C C . ASP A 1 111 ? -4.046 4.459 -10.646 1.00 90.94 111 ASP A C 1
ATOM 905 O O . ASP A 1 111 ? -4.365 3.873 -11.684 1.00 90.94 111 ASP A O 1
ATOM 909 N N . MET A 1 112 ? -4.366 3.979 -9.449 1.00 89.00 112 MET A N 1
ATOM 910 C CA . MET A 1 112 ? -5.126 2.751 -9.262 1.00 89.00 112 MET A CA 1
ATOM 911 C C . MET A 1 112 ? -6.218 2.938 -8.222 1.00 89.00 112 MET A C 1
ATOM 913 O O . MET A 1 112 ? -5.984 3.459 -7.135 1.00 89.00 112 MET A O 1
ATOM 917 N N . LYS A 1 113 ? -7.406 2.411 -8.529 1.00 91.69 113 LYS A N 1
ATOM 918 C CA . LYS A 1 113 ? -8.535 2.352 -7.602 1.00 91.69 113 LYS A CA 1
ATOM 919 C C . LYS A 1 113 ? -8.772 0.900 -7.200 1.00 91.69 113 LYS A C 1
ATOM 921 O O . LYS A 1 113 ? -8.789 -0.003 -8.040 1.00 91.69 113 LYS A O 1
ATOM 926 N N . ALA A 1 114 ? -8.975 0.646 -5.916 1.00 93.38 114 ALA A N 1
ATOM 927 C CA . ALA A 1 114 ? -9.355 -0.673 -5.427 1.00 93.38 114 ALA A CA 1
ATOM 928 C C . ALA A 1 114 ? -10.377 -0.548 -4.306 1.00 93.38 114 ALA A C 1
ATOM 930 O O . ALA A 1 114 ? -10.227 0.297 -3.438 1.00 93.38 114 ALA A O 1
ATOM 931 N N . TRP A 1 115 ? -11.405 -1.392 -4.277 1.00 95.25 115 TRP A N 1
ATOM 932 C CA . TRP A 1 115 ? -12.483 -1.244 -3.296 1.00 95.25 115 TRP A CA 1
ATOM 933 C C . TRP A 1 115 ? -12.850 -2.548 -2.607 1.00 95.25 115 TRP A C 1
ATOM 935 O O . TRP A 1 115 ? -12.713 -3.640 -3.168 1.00 95.25 115 TRP A O 1
ATOM 945 N N . ALA A 1 116 ? -13.356 -2.434 -1.383 1.00 95.62 116 ALA A N 1
ATOM 946 C CA . ALA A 1 116 ? -13.847 -3.558 -0.606 1.00 95.62 116 ALA A CA 1
ATOM 947 C C . ALA A 1 116 ? -15.136 -3.206 0.138 1.00 95.62 116 ALA A C 1
ATOM 949 O O . ALA A 1 116 ? -15.340 -2.084 0.598 1.00 95.62 116 ALA A O 1
ATOM 950 N N . ARG A 1 117 ? -15.991 -4.220 0.298 1.00 94.94 117 ARG A N 1
ATOM 951 C CA . ARG A 1 117 ? -17.110 -4.196 1.241 1.00 94.94 117 ARG A CA 1
ATOM 952 C C . ARG A 1 117 ? -16.616 -4.720 2.580 1.00 94.94 117 ARG A C 1
ATOM 954 O O . ARG A 1 117 ? -16.175 -5.868 2.679 1.00 94.94 117 ARG A O 1
ATOM 961 N N . ILE A 1 118 ? -16.703 -3.888 3.600 1.00 92.44 118 ILE A N 1
ATOM 962 C CA . ILE A 1 118 ? -16.214 -4.150 4.943 1.00 92.44 118 ILE A CA 1
ATOM 963 C C . ILE A 1 118 ? -17.433 -4.368 5.843 1.00 92.44 118 ILE A C 1
ATOM 965 O O . ILE A 1 118 ? -18.200 -3.433 6.058 1.00 92.44 118 ILE A O 1
ATOM 969 N N . PRO A 1 119 ? -17.651 -5.585 6.370 1.00 87.25 119 PRO A N 1
ATOM 970 C CA . PRO A 1 119 ? -18.657 -5.795 7.403 1.00 87.25 119 PRO A CA 1
ATOM 971 C C . PRO A 1 119 ? -18.297 -4.982 8.646 1.00 87.25 119 PRO A C 1
ATOM 973 O O . PRO A 1 119 ? -17.144 -5.043 9.089 1.00 87.25 119 PRO A O 1
ATOM 976 N N . THR A 1 120 ? -19.271 -4.263 9.201 1.00 85.50 120 THR A N 1
ATOM 977 C CA . THR A 1 120 ? -19.101 -3.460 10.413 1.00 85.50 120 THR A CA 1
ATOM 978 C C . THR A 1 120 ? -19.905 -4.024 11.574 1.00 85.50 120 THR A C 1
ATOM 980 O O . THR A 1 120 ? -20.924 -4.698 11.387 1.00 85.50 120 THR A O 1
ATOM 983 N N . VAL A 1 121 ? -19.416 -3.783 12.788 1.00 78.38 121 VAL A N 1
ATOM 984 C CA . VAL A 1 121 ? -20.128 -4.099 14.027 1.00 78.38 121 VAL A CA 1
ATOM 985 C C . VAL A 1 121 ? -20.070 -2.879 14.930 1.00 78.38 121 VAL A C 1
ATOM 987 O O . VAL A 1 121 ? -18.984 -2.460 15.327 1.00 78.38 121 VAL A O 1
ATOM 990 N N . GLU A 1 122 ? -21.235 -2.341 15.262 1.00 75.62 122 GLU A N 1
ATOM 991 C CA . GLU A 1 122 ? -21.392 -1.163 16.112 1.00 75.62 122 GLU A CA 1
ATOM 992 C C . GLU A 1 122 ? -22.260 -1.508 17.327 1.00 75.62 122 GLU A C 1
ATOM 994 O O . GLU A 1 122 ? -23.195 -2.299 17.191 1.00 75.62 122 GLU A O 1
ATOM 999 N N . PRO A 1 123 ? -21.993 -0.960 18.521 1.00 66.50 123 PRO A N 1
ATOM 1000 C CA . PRO A 1 123 ? -22.896 -1.099 19.657 1.00 66.50 123 PRO A CA 1
ATOM 1001 C C . PRO A 1 123 ? -24.259 -0.473 19.349 1.00 66.50 123 PRO A C 1
ATOM 1003 O O . PRO A 1 123 ? -24.337 0.634 18.821 1.00 66.50 123 PRO A O 1
ATOM 1006 N N . ALA A 1 124 ? -25.337 -1.164 19.702 1.00 64.81 124 ALA A N 1
ATOM 1007 C CA . ALA A 1 124 ? -26.693 -0.646 19.611 1.00 64.81 124 ALA A CA 1
ATOM 1008 C C . ALA A 1 124 ? -27.262 -0.512 21.027 1.00 64.81 124 ALA A C 1
ATOM 1010 O O . ALA A 1 124 ? -27.398 -1.504 21.727 1.00 64.81 124 ALA A O 1
ATOM 1011 N N . GLY A 1 125 ? -27.598 0.701 21.469 1.00 65.88 125 GLY A N 1
ATOM 1012 C CA . GLY A 1 125 ? -28.309 0.897 22.739 1.00 65.88 125 GLY A CA 1
ATOM 1013 C C . GLY A 1 125 ? -27.518 0.530 24.007 1.00 65.88 125 GLY A C 1
ATOM 1014 O O . GLY A 1 125 ? -26.302 0.702 24.069 1.00 65.88 125 GLY A O 1
ATOM 1015 N N . ALA A 1 126 ? -28.237 0.101 25.053 1.00 60.50 126 ALA A N 1
ATOM 1016 C CA . ALA A 1 126 ? -27.675 -0.244 26.361 1.00 60.50 126 ALA A CA 1
ATOM 1017 C C . ALA A 1 126 ? -27.426 -1.761 26.493 1.00 60.50 126 ALA A C 1
ATOM 1019 O O . ALA A 1 126 ? -28.319 -2.556 26.226 1.00 60.50 126 ALA A O 1
ATOM 1020 N N . GLU A 1 127 ? -26.215 -2.104 26.949 1.00 58.56 127 GLU A N 1
ATOM 1021 C CA . GLU A 1 127 ? -25.672 -3.438 27.275 1.00 58.56 127 GLU A CA 1
ATOM 1022 C C . GLU A 1 127 ? -25.805 -4.547 26.208 1.00 58.56 127 GLU A C 1
ATOM 1024 O O . GLU A 1 127 ? -26.771 -5.302 26.146 1.00 58.56 127 GLU A O 1
ATOM 1029 N N . GLY A 1 128 ? -24.724 -4.739 25.440 1.00 61.00 128 GLY A N 1
ATOM 1030 C CA . GLY A 1 128 ? -24.429 -5.984 24.713 1.00 61.00 128 GLY A CA 1
ATOM 1031 C C . GLY A 1 128 ? -25.108 -6.165 23.352 1.00 61.00 128 GLY A C 1
ATOM 1032 O O . GLY A 1 128 ? -24.738 -7.079 22.611 1.00 61.00 128 GLY A O 1
ATOM 1033 N N . GLU A 1 129 ? -26.056 -5.304 22.988 1.00 66.75 129 GLU A N 1
ATOM 1034 C CA . GLU A 1 129 ? -26.632 -5.290 21.645 1.00 66.75 129 GLU A CA 1
ATOM 1035 C C . GLU A 1 129 ? -25.631 -4.727 20.623 1.00 66.75 129 GLU A C 1
ATOM 1037 O O . GLU A 1 129 ? -24.952 -3.725 20.848 1.00 66.75 129 GLU A O 1
ATOM 1042 N N . VAL A 1 130 ? -25.520 -5.406 19.479 1.00 73.31 130 VAL A N 1
ATOM 1043 C CA . VAL A 1 130 ? -24.654 -5.002 18.368 1.00 73.31 130 VAL A CA 1
ATOM 1044 C C . VAL A 1 130 ? -25.457 -4.918 17.078 1.00 73.31 130 VAL A C 1
ATOM 1046 O O . VAL A 1 130 ? -26.142 -5.866 16.687 1.00 73.31 130 VAL A O 1
ATOM 1049 N N . THR A 1 131 ? -25.325 -3.799 16.380 1.00 79.38 131 THR A N 1
ATOM 1050 C CA . THR A 1 131 ? -25.799 -3.631 15.011 1.00 79.38 131 THR A CA 1
ATOM 1051 C C . THR A 1 131 ? -24.707 -4.092 14.060 1.00 79.38 131 THR A C 1
ATOM 1053 O O . THR A 1 131 ? -23.548 -3.694 14.169 1.00 79.38 131 THR A O 1
ATOM 1056 N N . ARG A 1 132 ? -25.075 -4.953 13.109 1.00 84.50 132 ARG A N 1
ATOM 1057 C CA . ARG A 1 132 ? -24.200 -5.313 11.992 1.00 84.50 132 ARG A CA 1
ATOM 1058 C C . ARG A 1 132 ? -24.535 -4.438 10.801 1.00 84.50 132 ARG A C 1
ATOM 1060 O O . ARG A 1 132 ? -25.696 -4.375 10.403 1.00 84.50 132 ARG A O 1
ATOM 1067 N N . GLY A 1 133 ? -23.513 -3.827 10.228 1.00 89.44 133 GLY A N 1
ATOM 1068 C CA . GLY A 1 133 ? -23.624 -3.010 9.033 1.00 89.44 133 GLY A CA 1
ATOM 1069 C C . GLY A 1 133 ? -22.599 -3.409 7.985 1.00 89.44 133 GLY A C 1
ATOM 1070 O O . GLY A 1 133 ? -21.923 -4.442 8.070 1.00 89.44 133 GLY A O 1
ATOM 1071 N N . GLU A 1 134 ? -22.492 -2.565 6.973 1.00 92.00 134 GLU A N 1
ATOM 1072 C CA . GLU A 1 134 ? -21.423 -2.629 5.997 1.00 92.00 134 GLU A CA 1
ATOM 1073 C C . GLU A 1 134 ? -21.031 -1.226 5.560 1.00 92.00 134 GLU A C 1
ATOM 1075 O O . GLU A 1 134 ? -21.871 -0.337 5.443 1.00 92.00 134 GLU A O 1
ATOM 1080 N N . ILE A 1 135 ? -19.742 -1.059 5.296 1.00 91.31 135 ILE A N 1
ATOM 1081 C CA . ILE A 1 135 ? -19.173 0.141 4.702 1.00 91.31 135 ILE A CA 1
ATOM 1082 C C . ILE A 1 135 ? -18.406 -0.262 3.444 1.00 91.31 135 ILE A C 1
ATOM 1084 O O . ILE A 1 135 ? -17.729 -1.294 3.407 1.00 91.31 135 ILE A O 1
ATOM 1088 N N . TYR A 1 136 ? -18.543 0.533 2.391 1.00 94.31 136 TYR A N 1
ATOM 1089 C CA . TYR A 1 136 ? -17.745 0.401 1.179 1.00 94.31 136 TYR A CA 1
ATOM 1090 C C . TYR A 1 136 ? -16.582 1.377 1.280 1.00 94.31 136 TYR A C 1
ATOM 1092 O O . TYR A 1 136 ? -16.800 2.556 1.546 1.00 94.31 136 TYR A O 1
ATOM 1100 N N . ILE A 1 137 ? -15.362 0.877 1.108 1.00 94.38 137 ILE A N 1
ATOM 1101 C CA . ILE A 1 137 ? -14.153 1.699 1.156 1.00 94.38 137 ILE A CA 1
ATOM 1102 C C . ILE A 1 137 ? -13.397 1.505 -0.147 1.00 94.38 137 ILE A C 1
ATOM 1104 O O . ILE A 1 137 ? -13.128 0.366 -0.546 1.00 94.38 137 ILE A O 1
ATOM 1108 N N . THR A 1 138 ? -13.056 2.619 -0.782 1.00 94.69 138 THR A N 1
ATOM 1109 C CA . THR A 1 138 ? -12.200 2.681 -1.962 1.00 94.69 138 THR A CA 1
ATOM 1110 C C . THR A 1 138 ? -10.840 3.242 -1.558 1.00 94.69 138 THR A C 1
ATOM 1112 O O . THR A 1 138 ? -10.746 4.212 -0.814 1.00 94.69 138 THR A O 1
ATOM 1115 N N . VAL A 1 139 ? -9.784 2.591 -2.028 1.00 92.56 139 VAL A N 1
ATOM 1116 C CA . VAL A 1 139 ? -8.386 2.994 -1.909 1.00 92.56 139 VAL A CA 1
ATOM 1117 C C . VAL A 1 139 ? -7.975 3.567 -3.253 1.00 92.56 139 VAL A C 1
ATOM 1119 O O . VAL A 1 139 ? -8.078 2.878 -4.273 1.00 92.56 139 VAL A O 1
ATOM 1122 N N . LEU A 1 140 ? -7.518 4.809 -3.240 1.00 90.94 140 LEU A N 1
ATOM 1123 C CA . LEU A 1 140 ? -6.891 5.482 -4.365 1.00 90.94 140 LEU A CA 1
ATOM 1124 C C . LEU A 1 140 ? -5.382 5.428 -4.126 1.00 90.94 140 LEU A C 1
ATOM 1126 O O . LEU A 1 140 ? -4.916 5.849 -3.070 1.00 90.94 140 LEU A O 1
ATOM 1130 N N . ALA A 1 141 ? -4.642 4.853 -5.066 1.00 89.31 141 ALA A N 1
ATOM 1131 C CA . ALA A 1 141 ? -3.192 4.749 -5.012 1.00 89.31 141 ALA A CA 1
ATOM 1132 C C . ALA A 1 141 ? -2.594 5.516 -6.188 1.00 89.31 141 ALA A C 1
ATOM 1134 O O . ALA A 1 141 ? -2.763 5.106 -7.339 1.00 89.31 141 ALA A O 1
ATOM 1135 N N . THR A 1 142 ? -1.912 6.618 -5.888 1.00 88.06 142 THR A N 1
ATOM 1136 C CA . THR A 1 142 ? -1.342 7.536 -6.879 1.00 88.06 142 THR A CA 1
ATOM 1137 C C . THR A 1 142 ? 0.151 7.764 -6.656 1.00 88.06 142 THR A C 1
ATOM 1139 O O . THR A 1 142 ? 0.696 7.420 -5.609 1.00 88.06 142 THR A O 1
ATOM 1142 N N . GLY A 1 143 ? 0.830 8.366 -7.630 1.00 85.00 143 GLY A N 1
ATOM 1143 C CA . GLY A 1 143 ? 2.248 8.718 -7.525 1.00 85.00 143 GLY A CA 1
ATOM 1144 C C . GLY A 1 143 ? 3.175 7.585 -7.959 1.00 85.00 143 GLY A C 1
ATOM 1145 O O . GLY A 1 143 ? 2.787 6.702 -8.717 1.00 85.00 143 GLY A O 1
ATOM 1146 N N . SER A 1 144 ? 4.428 7.618 -7.517 1.00 81.94 144 SER A N 1
ATOM 1147 C CA . SER A 1 144 ? 5.432 6.632 -7.939 1.00 81.94 144 SER A CA 1
ATOM 1148 C C . SER A 1 144 ? 5.287 5.309 -7.188 1.00 81.94 144 SER A C 1
ATOM 1150 O O . SER A 1 144 ? 4.948 5.307 -6.007 1.00 81.94 144 SER A O 1
ATOM 1152 N N . PHE A 1 145 ? 5.622 4.182 -7.815 1.00 75.00 145 PHE A N 1
ATOM 1153 C CA . PHE A 1 145 ? 5.581 2.874 -7.148 1.00 75.00 145 PHE A CA 1
ATOM 1154 C C . PHE A 1 145 ? 6.503 2.789 -5.918 1.00 75.00 145 PHE A C 1
ATOM 1156 O O . PHE A 1 145 ? 6.218 2.038 -4.987 1.00 75.00 145 PHE A O 1
ATOM 1163 N N . GLU A 1 146 ? 7.597 3.557 -5.891 1.00 73.38 146 GLU A N 1
ATOM 1164 C CA . GLU A 1 146 ? 8.495 3.637 -4.731 1.00 73.38 146 GLU A CA 1
ATOM 1165 C C . GLU A 1 146 ? 7.942 4.479 -3.575 1.00 73.38 146 GLU A C 1
ATOM 1167 O O . GLU A 1 146 ? 8.269 4.236 -2.413 1.00 73.38 146 GLU A O 1
ATOM 1172 N N . LYS A 1 147 ? 7.111 5.476 -3.885 1.00 75.69 147 LYS A N 1
ATOM 1173 C CA . LYS A 1 147 ? 6.467 6.368 -2.914 1.00 75.69 147 LYS A CA 1
ATOM 1174 C C . LYS A 1 147 ? 5.007 6.582 -3.310 1.00 75.69 147 LYS A C 1
ATOM 1176 O O . LYS A 1 147 ? 4.679 7.657 -3.820 1.00 75.69 147 LYS A O 1
ATOM 1181 N N . PRO A 1 148 ? 4.154 5.560 -3.141 1.00 79.88 148 PRO A N 1
ATOM 1182 C CA . PRO A 1 148 ? 2.749 5.689 -3.466 1.00 79.88 148 PRO A CA 1
ATOM 1183 C C . PRO A 1 148 ? 2.061 6.551 -2.407 1.00 79.88 148 PRO A C 1
ATOM 1185 O O . PRO A 1 148 ? 2.268 6.373 -1.206 1.00 79.88 148 PRO A O 1
ATOM 1188 N N . GLU A 1 149 ? 1.212 7.459 -2.857 1.00 81.38 149 GLU A N 1
ATOM 1189 C CA . GLU A 1 149 ? 0.271 8.179 -2.013 1.00 81.38 149 GLU A CA 1
ATOM 1190 C C . GLU A 1 149 ? -1.031 7.383 -1.965 1.00 81.38 149 GLU A C 1
ATOM 1192 O O . GLU A 1 149 ? -1.567 6.981 -3.000 1.00 81.38 149 GLU A O 1
ATOM 1197 N N . LEU A 1 150 ? -1.518 7.116 -0.753 1.00 83.00 150 LEU A N 1
ATOM 1198 C CA . LEU A 1 150 ? -2.751 6.371 -0.533 1.00 83.00 150 LEU A CA 1
ATOM 1199 C C . LEU A 1 150 ? -3.809 7.293 0.054 1.00 83.00 150 LEU A C 1
ATOM 1201 O O . LEU A 1 150 ? -3.581 7.930 1.080 1.00 83.00 150 LEU A O 1
ATOM 1205 N N . LEU A 1 151 ? -4.982 7.295 -0.567 1.00 86.69 151 LEU A N 1
ATOM 1206 C CA . LEU A 1 151 ? -6.155 8.004 -0.084 1.00 86.69 151 LEU A CA 1
ATOM 1207 C C . LEU A 1 151 ? -7.315 7.020 0.078 1.00 86.69 151 LEU A C 1
ATOM 1209 O O . LEU A 1 151 ? -7.697 6.324 -0.864 1.00 86.69 151 LEU A O 1
ATOM 1213 N N . LEU A 1 152 ? -7.872 6.949 1.285 1.00 89.81 152 LEU A N 1
ATOM 1214 C CA . LEU A 1 152 ? -9.069 6.169 1.579 1.00 89.81 152 LEU A CA 1
ATOM 1215 C C . LEU A 1 152 ? -10.301 7.058 1.431 1.00 89.81 152 LEU A C 1
ATOM 1217 O O . LEU A 1 152 ? -10.354 8.147 1.995 1.00 89.81 152 LEU A O 1
ATOM 1221 N N . VAL A 1 153 ? -11.314 6.573 0.724 1.00 92.56 153 VAL A N 1
ATOM 1222 C CA . VAL A 1 153 ? -12.613 7.245 0.608 1.00 92.56 153 VAL A CA 1
ATOM 1223 C C . VAL A 1 153 ? -13.729 6.262 0.932 1.00 92.56 153 VAL A C 1
ATOM 1225 O O . VAL A 1 153 ? -13.668 5.080 0.571 1.00 92.56 153 VAL A O 1
ATOM 1228 N N . GLN A 1 154 ? -14.761 6.733 1.630 1.00 93.12 154 GLN A N 1
ATOM 1229 C CA . GLN A 1 154 ? -15.976 5.945 1.804 1.00 93.12 154 GLN A CA 1
ATOM 1230 C C . GLN A 1 154 ? -16.821 6.056 0.538 1.00 93.12 154 GLN A C 1
ATOM 1232 O O . GLN A 1 154 ? -17.158 7.153 0.110 1.00 93.12 154 GLN A O 1
ATOM 1237 N N . GLY A 1 155 ? -17.185 4.910 -0.028 1.00 92.12 155 GLY A N 1
ATOM 1238 C CA . GLY A 1 155 ? -17.996 4.826 -1.234 1.00 92.12 155 GLY A CA 1
ATOM 1239 C C . GLY A 1 155 ? -17.561 3.689 -2.149 1.00 92.12 155 GLY A C 1
ATOM 1240 O O . GLY A 1 155 ? -16.527 3.040 -1.944 1.00 92.12 155 GLY A O 1
ATOM 1241 N N . ARG A 1 156 ? -18.383 3.431 -3.167 1.00 90.75 156 ARG A N 1
ATOM 1242 C CA . ARG A 1 156 ? -18.060 2.488 -4.238 1.00 90.75 156 ARG A CA 1
ATOM 1243 C C . ARG A 1 156 ? -17.586 3.250 -5.467 1.00 90.75 156 ARG A C 1
ATOM 1245 O O . ARG A 1 156 ? -18.176 4.275 -5.788 1.00 90.75 156 ARG A O 1
ATOM 1252 N N . PRO A 1 157 ? -16.596 2.736 -6.198 1.00 88.12 157 PRO A N 1
ATOM 1253 C CA . PRO A 1 157 ? -16.016 3.487 -7.298 1.00 88.12 157 PRO A CA 1
ATOM 1254 C C . PRO A 1 157 ? -16.882 3.483 -8.569 1.00 88.12 157 PRO A C 1
ATOM 1256 O O . PRO A 1 157 ? -16.521 4.118 -9.544 1.00 88.12 157 PRO A O 1
ATOM 1259 N N . ASP A 1 158 ? -18.024 2.786 -8.575 1.00 87.25 158 ASP A N 1
ATOM 1260 C CA . ASP A 1 158 ? -19.068 2.913 -9.600 1.00 87.25 158 ASP A CA 1
ATOM 1261 C C . ASP A 1 158 ? -20.124 3.987 -9.279 1.00 87.25 158 ASP A C 1
ATOM 1263 O O . ASP A 1 158 ? -21.050 4.183 -10.063 1.00 87.25 158 ASP A O 1
ATOM 1267 N N . ALA A 1 159 ? -19.996 4.661 -8.134 1.00 86.38 159 ALA A N 1
ATOM 1268 C CA . ALA A 1 159 ? -20.861 5.741 -7.670 1.00 86.38 159 ALA A CA 1
ATOM 1269 C C . ALA A 1 159 ? -20.002 6.836 -7.012 1.00 86.38 159 ALA A C 1
ATOM 1271 O O . ALA A 1 159 ? -20.151 7.138 -5.830 1.00 86.38 159 ALA A O 1
ATOM 1272 N N . GLU A 1 160 ? -19.046 7.395 -7.764 1.00 77.56 160 GLU A N 1
ATOM 1273 C CA . GLU A 1 160 ? -18.078 8.375 -7.236 1.00 77.56 160 GLU A CA 1
ATOM 1274 C C . GLU A 1 160 ? -18.732 9.655 -6.700 1.00 77.56 160 GLU A C 1
ATOM 1276 O O . GLU A 1 160 ? -18.183 10.320 -5.828 1.00 77.56 160 GLU A O 1
ATOM 1281 N N . GLU A 1 161 ? -19.934 9.982 -7.171 1.00 78.06 161 GLU A N 1
ATOM 1282 C CA . GLU A 1 161 ? -20.752 11.085 -6.657 1.00 78.06 161 GLU A CA 1
ATOM 1283 C C . GLU A 1 161 ? -21.117 10.947 -5.167 1.00 78.06 161 GLU A C 1
ATOM 1285 O O . GLU A 1 161 ? -21.360 11.956 -4.506 1.00 78.06 161 GLU A O 1
ATOM 1290 N N . ASP A 1 162 ? -21.072 9.725 -4.627 1.00 76.31 162 ASP A N 1
ATOM 1291 C CA . ASP A 1 162 ? -21.291 9.425 -3.210 1.00 76.31 162 ASP A CA 1
ATOM 1292 C C . ASP A 1 162 ? -19.985 9.411 -2.392 1.00 76.31 162 ASP A C 1
ATOM 1294 O O . ASP A 1 162 ? -20.004 9.053 -1.210 1.00 76.31 162 ASP A O 1
ATOM 1298 N N . PHE A 1 163 ? -18.837 9.752 -2.993 1.00 85.88 163 PHE A N 1
ATOM 1299 C CA . PHE A 1 163 ? -17.571 9.781 -2.267 1.00 85.88 163 PHE A CA 1
ATOM 1300 C C . PHE A 1 163 ? -17.582 10.861 -1.194 1.00 85.88 163 PHE A C 1
ATOM 1302 O O . PHE A 1 163 ? -17.624 12.063 -1.464 1.00 85.88 163 PHE A O 1
ATOM 1309 N N . ASP A 1 164 ? -17.447 10.413 0.049 1.00 80.19 164 ASP A N 1
ATOM 1310 C CA . ASP A 1 164 ? -17.103 11.291 1.154 1.00 80.19 164 ASP A CA 1
ATOM 1311 C C . ASP A 1 164 ? -15.609 11.628 1.072 1.00 80.19 164 ASP A C 1
ATOM 1313 O O . ASP A 1 164 ? -14.750 10.897 1.572 1.00 80.19 164 ASP A O 1
ATOM 1317 N N . LEU A 1 165 ? -15.313 12.728 0.378 1.00 72.38 165 LEU A N 1
ATOM 1318 C CA . LEU A 1 165 ? -13.968 13.271 0.193 1.00 72.38 165 LEU A CA 1
ATOM 1319 C C . LEU A 1 165 ? -13.502 14.121 1.386 1.00 72.38 165 LEU A C 1
ATOM 1321 O O . LEU A 1 165 ? -12.621 14.959 1.217 1.00 72.38 165 LEU A O 1
ATOM 1325 N N . ALA A 1 166 ? -14.072 13.980 2.585 1.00 64.06 166 ALA A N 1
ATOM 1326 C CA . ALA A 1 166 ? -13.491 14.604 3.770 1.00 64.06 166 ALA A CA 1
ATOM 1327 C C . ALA A 1 166 ? -12.096 13.996 4.049 1.00 64.06 166 ALA A C 1
ATOM 1329 O O . ALA A 1 166 ? -11.971 12.940 4.660 1.00 64.06 166 ALA A O 1
ATOM 1330 N N . VAL A 1 167 ? -11.030 14.640 3.554 1.00 68.19 167 VAL A N 1
ATOM 1331 C CA . VAL A 1 167 ? -9.645 14.116 3.589 1.00 68.19 167 VAL A CA 1
ATOM 1332 C C . VAL A 1 167 ? -8.880 14.531 4.853 1.00 68.19 167 VAL A C 1
ATOM 1334 O O . VAL A 1 167 ? -7.679 14.780 4.806 1.00 68.19 167 VAL A O 1
ATOM 1337 N N . ASP A 1 168 ? -9.545 14.653 6.000 1.00 78.69 168 ASP A N 1
ATOM 1338 C CA . ASP A 1 168 ? -8.810 14.915 7.241 1.00 78.69 168 ASP A CA 1
ATOM 1339 C C . ASP A 1 168 ? -8.184 13.632 7.823 1.00 78.69 168 ASP A C 1
ATOM 1341 O O . ASP A 1 168 ? -8.588 12.505 7.518 1.00 78.69 168 ASP A O 1
ATOM 1345 N N . GLU A 1 169 ? -7.153 13.808 8.653 1.00 70.81 169 GLU A N 1
ATOM 1346 C CA . GLU A 1 169 ? -6.405 12.699 9.260 1.00 70.81 169 GLU A CA 1
ATOM 1347 C C . GLU A 1 169 ? -7.300 11.800 10.126 1.00 70.81 169 GLU A C 1
ATOM 1349 O O . GLU A 1 169 ? -7.131 10.578 10.135 1.00 70.81 169 GLU A O 1
ATOM 1354 N N . THR A 1 170 ? -8.293 12.385 10.804 1.00 72.88 170 THR A N 1
ATOM 1355 C CA . THR A 1 170 ? -9.253 11.648 11.642 1.00 72.88 170 THR A CA 1
ATOM 1356 C C . THR A 1 170 ? -10.075 10.695 10.786 1.00 72.88 170 THR A C 1
ATOM 1358 O O . THR A 1 170 ? -10.242 9.522 11.123 1.00 72.88 170 THR A O 1
ATOM 1361 N N . ARG A 1 171 ? -10.540 11.175 9.633 1.00 82.25 171 ARG A N 1
ATOM 1362 C CA . ARG A 1 171 ? -11.327 10.391 8.691 1.00 82.25 171 ARG A CA 1
ATOM 1363 C C . ARG A 1 171 ? -10.517 9.268 8.052 1.00 82.25 171 ARG A C 1
ATOM 1365 O O . ARG A 1 171 ? -11.005 8.141 7.954 1.00 82.25 171 ARG A O 1
ATOM 1372 N N . GLN A 1 172 ? -9.267 9.532 7.669 1.00 80.56 172 GLN A N 1
ATOM 1373 C CA . GLN A 1 172 ? -8.364 8.491 7.160 1.00 80.56 172 GLN A CA 1
ATOM 1374 C C . GLN A 1 172 ? -8.109 7.403 8.214 1.00 80.56 172 GLN A C 1
ATOM 1376 O O . GLN A 1 172 ? -8.179 6.211 7.901 1.00 80.56 172 GLN A O 1
ATOM 1381 N N . ALA A 1 173 ? -7.879 7.797 9.470 1.00 75.62 173 ALA A N 1
ATOM 1382 C CA . ALA A 1 173 ? -7.700 6.866 10.581 1.00 75.62 173 ALA A CA 1
ATOM 1383 C C . ALA A 1 173 ? -8.960 6.020 10.836 1.00 75.62 173 ALA A C 1
ATOM 1385 O O . ALA A 1 173 ? -8.862 4.810 11.060 1.00 75.62 173 ALA A O 1
ATOM 1386 N N . GLU A 1 174 ? -10.150 6.618 10.740 1.00 79.94 174 GLU A N 1
ATOM 1387 C CA . GLU A 1 174 ? -11.422 5.906 10.859 1.00 79.94 174 GLU A CA 1
ATOM 1388 C C . GLU A 1 174 ? -11.586 4.837 9.764 1.00 79.94 174 GLU A C 1
ATOM 1390 O O . GLU A 1 174 ? -11.864 3.670 10.061 1.00 79.94 174 GLU A O 1
ATOM 1395 N N . LEU A 1 175 ? -11.384 5.204 8.494 1.00 86.75 175 LEU A N 1
ATOM 1396 C CA . LEU A 1 175 ? -11.498 4.273 7.367 1.00 86.75 175 LEU A CA 1
ATOM 1397 C C . LEU A 1 175 ? -10.469 3.145 7.460 1.00 86.75 175 LEU A C 1
ATOM 1399 O O . LEU A 1 175 ? -10.807 1.977 7.240 1.00 86.75 175 LEU A O 1
ATOM 1403 N N . LEU A 1 176 ? -9.237 3.459 7.863 1.00 82.75 176 LEU A N 1
ATOM 1404 C CA . LEU A 1 176 ? -8.214 2.453 8.121 1.00 82.75 176 LEU A CA 1
ATOM 1405 C C . LEU A 1 176 ? -8.627 1.511 9.263 1.00 82.75 176 LEU A C 1
ATOM 1407 O O . LEU A 1 176 ? -8.481 0.294 9.134 1.00 82.75 176 LEU A O 1
ATOM 1411 N N . SER A 1 177 ? -9.212 2.032 10.345 1.00 78.62 177 SER A N 1
ATOM 1412 C CA . SER A 1 177 ? -9.741 1.223 11.450 1.00 78.62 177 SER A CA 1
ATOM 1413 C C . SER A 1 177 ? -10.829 0.253 10.984 1.00 78.62 177 SER A C 1
ATOM 1415 O O . SER A 1 177 ? -10.829 -0.921 11.364 1.00 78.62 177 SER A O 1
ATOM 1417 N N . TYR A 1 178 ? -11.730 0.676 10.096 1.00 85.31 178 TYR A N 1
ATOM 1418 C CA . TYR A 1 178 ? -12.694 -0.238 9.485 1.00 85.31 178 TYR A CA 1
ATOM 1419 C C . TYR A 1 178 ? -12.010 -1.326 8.648 1.00 85.31 178 TYR A C 1
ATOM 1421 O O . TYR A 1 178 ? -12.374 -2.502 8.757 1.00 85.31 178 TYR A O 1
ATOM 1429 N N . ILE A 1 179 ? -10.987 -0.988 7.860 1.00 83.31 179 ILE A N 1
ATOM 1430 C CA . ILE A 1 179 ? -10.216 -1.982 7.098 1.00 83.31 179 ILE A CA 1
ATOM 1431 C C . ILE A 1 179 ? -9.531 -2.980 8.042 1.00 83.31 179 ILE A C 1
ATOM 1433 O O . ILE A 1 179 ? -9.602 -4.187 7.816 1.00 83.31 179 ILE A O 1
ATOM 1437 N N . LEU A 1 180 ? -8.902 -2.528 9.121 1.00 78.44 180 LEU A N 1
ATOM 1438 C CA . LEU A 1 180 ? -8.153 -3.409 10.019 1.00 78.44 180 LEU A CA 1
ATOM 1439 C C . LEU A 1 180 ? -9.069 -4.218 10.948 1.00 78.44 180 LEU A C 1
ATOM 1441 O O . LEU A 1 180 ? -8.873 -5.420 11.127 1.00 78.44 180 LEU A O 1
ATOM 1445 N N . PHE A 1 181 ? -10.113 -3.589 11.488 1.00 75.56 181 PHE A N 1
ATOM 1446 C CA . PHE A 1 181 ? -10.883 -4.104 12.627 1.00 75.56 181 PHE A CA 1
ATOM 1447 C C . PHE A 1 181 ? -12.384 -4.259 12.356 1.00 75.56 181 PHE A C 1
ATOM 1449 O O . PHE A 1 181 ? -13.089 -4.905 13.134 1.00 75.56 181 PHE A O 1
ATOM 1456 N N . GLY A 1 182 ? -12.893 -3.692 11.259 1.00 81.12 182 GLY A N 1
ATOM 1457 C CA . GLY A 1 182 ? -14.326 -3.683 10.946 1.00 81.12 182 GLY A CA 1
ATOM 1458 C C . GLY A 1 182 ? -15.151 -2.827 11.907 1.00 81.12 182 GLY A C 1
ATOM 1459 O O . GLY A 1 182 ? -16.329 -3.110 12.102 1.00 81.12 182 GLY A O 1
ATOM 1460 N N . ARG A 1 183 ? -14.546 -1.825 12.552 1.00 79.69 183 ARG A N 1
ATOM 1461 C CA . ARG A 1 183 ? -15.236 -0.906 13.467 1.00 79.69 183 ARG A CA 1
ATOM 1462 C C . ARG A 1 183 ? -14.515 0.437 13.568 1.00 79.69 183 ARG A C 1
ATOM 1464 O O . ARG A 1 183 ? -13.309 0.499 13.320 1.00 79.69 183 ARG A O 1
ATOM 1471 N N . ASN A 1 184 ? -15.257 1.469 13.956 1.00 69.94 184 ASN A N 1
ATOM 1472 C CA . ASN A 1 184 ? -14.738 2.807 14.225 1.00 69.94 184 ASN A CA 1
ATOM 1473 C C . ASN A 1 184 ? -13.738 2.784 15.415 1.00 69.94 184 ASN A C 1
ATOM 1475 O O . ASN A 1 184 ? -13.936 2.000 16.355 1.00 69.94 184 ASN A O 1
ATOM 1479 N N . PRO A 1 185 ? -12.668 3.603 15.386 1.00 60.72 185 PRO A N 1
ATOM 1480 C CA . PRO A 1 185 ? -11.660 3.661 16.444 1.00 60.72 185 PRO A CA 1
ATOM 1481 C C . PRO A 1 185 ? -12.222 4.082 17.811 1.00 60.72 185 PRO A C 1
ATOM 1483 O O . PRO A 1 185 ? -11.836 3.507 18.827 1.00 60.72 185 PRO A O 1
ATOM 1486 N N . ASP A 1 186 ? -13.209 4.974 17.859 1.00 58.78 186 ASP A N 1
ATOM 1487 C CA . ASP A 1 186 ? -13.876 5.400 19.096 1.00 58.78 186 ASP A CA 1
ATOM 1488 C C . ASP A 1 186 ? -14.637 4.242 19.762 1.00 58.78 186 ASP A C 1
ATOM 1490 O O . ASP A 1 186 ? -14.783 4.182 20.984 1.00 58.78 186 ASP A O 1
ATOM 1494 N N . LEU A 1 187 ? -15.079 3.260 18.970 1.00 52.28 187 LEU A N 1
ATOM 1495 C CA . LEU A 1 187 ? -15.748 2.055 19.463 1.00 52.28 187 LEU A CA 1
ATOM 1496 C C . LEU A 1 187 ? -14.769 0.990 19.966 1.00 52.28 187 LEU A C 1
ATOM 1498 O O . LEU A 1 187 ? -15.166 0.149 20.775 1.00 52.28 187 LEU A O 1
ATOM 1502 N N . LEU A 1 188 ? -13.504 1.015 19.526 1.00 48.78 188 LEU A N 1
ATOM 1503 C CA . LEU A 1 188 ? -12.441 0.232 20.169 1.00 48.78 188 LEU A CA 1
ATOM 1504 C C . LEU A 1 188 ? -12.225 0.732 21.604 1.00 48.78 188 LEU A C 1
ATOM 1506 O O . LEU A 1 188 ? -12.098 -0.083 22.511 1.00 48.78 188 LEU A O 1
ATOM 1510 N N . ILE A 1 189 ? -12.299 2.052 21.800 1.00 44.16 189 ILE A N 1
ATOM 1511 C CA . ILE A 1 189 ? -12.165 2.729 23.096 1.00 44.16 189 ILE A CA 1
ATOM 1512 C C . ILE A 1 189 ? -13.421 2.517 23.974 1.00 44.16 189 ILE A C 1
ATOM 1514 O O . ILE A 1 189 ? -13.314 2.228 25.166 1.00 44.16 189 ILE A O 1
ATOM 1518 N N . ALA A 1 190 ? -14.632 2.603 23.407 1.00 45.25 190 ALA A N 1
ATOM 1519 C CA . ALA A 1 190 ? -15.895 2.503 24.157 1.00 45.25 190 ALA A CA 1
ATOM 1520 C C . ALA A 1 190 ? -16.313 1.066 24.533 1.00 45.25 190 ALA A C 1
ATOM 1522 O O . ALA A 1 190 ? -16.881 0.854 25.608 1.00 45.25 190 ALA A O 1
ATOM 1523 N N . ALA A 1 191 ? -16.013 0.060 23.698 1.00 46.12 191 ALA A N 1
ATOM 1524 C CA . ALA A 1 191 ? -16.226 -1.351 24.053 1.00 46.12 191 ALA A CA 1
ATOM 1525 C C . ALA A 1 191 ? -15.402 -1.764 25.288 1.00 46.12 191 ALA A C 1
ATOM 1527 O O . ALA A 1 191 ? -15.779 -2.681 26.017 1.00 46.12 191 ALA A O 1
ATOM 1528 N N . GLU A 1 192 ? -14.312 -1.043 25.549 1.00 44.34 192 GLU A N 1
ATOM 1529 C CA . GLU A 1 192 ? -13.485 -1.183 26.739 1.00 44.34 192 GLU A CA 1
ATOM 1530 C C . GLU A 1 192 ? -14.123 -0.505 27.965 1.00 44.34 192 GLU A C 1
ATOM 1532 O O . GLU A 1 192 ? -14.063 -1.058 29.060 1.00 44.34 192 GLU A O 1
ATOM 1537 N N . GLN A 1 193 ? -14.836 0.617 27.795 1.00 40.25 193 GLN A N 1
ATOM 1538 C CA . GLN A 1 193 ? -15.498 1.336 28.894 1.00 40.25 193 GLN A CA 1
ATOM 1539 C C . GLN A 1 193 ? -16.702 0.598 29.499 1.00 40.25 193 GLN A C 1
ATOM 1541 O O . GLN A 1 193 ? -16.920 0.679 30.706 1.00 40.25 193 GLN A O 1
ATOM 1546 N N . SER A 1 194 ? -17.452 -0.182 28.713 1.00 42.75 194 SER A N 1
ATOM 1547 C CA . SER A 1 194 ? -18.556 -1.014 29.234 1.00 42.75 194 SER A CA 1
ATOM 1548 C C . SER A 1 194 ? -18.077 -2.175 30.119 1.00 42.75 194 SER A C 1
ATOM 1550 O O . SER A 1 194 ? -18.876 -2.743 30.862 1.00 42.75 194 SER A O 1
ATOM 1552 N N . LEU A 1 195 ? -16.791 -2.537 30.048 1.00 42.53 195 LEU A N 1
ATOM 1553 C CA . LEU A 1 195 ? -16.153 -3.532 30.916 1.00 42.53 195 LEU A CA 1
ATOM 1554 C C . LEU A 1 195 ? -15.539 -2.899 32.181 1.00 42.53 195 LEU A C 1
ATOM 1556 O O . LEU A 1 195 ? -15.093 -3.625 33.066 1.00 42.53 195 LEU A O 1
ATOM 1560 N N . LEU A 1 196 ? -15.554 -1.562 32.307 1.00 43.69 196 LEU A N 1
ATOM 1561 C CA . LEU A 1 196 ? -15.068 -0.798 33.470 1.00 43.69 196 LEU A CA 1
ATOM 1562 C C . LEU A 1 196 ? -16.105 -0.712 34.609 1.00 43.69 196 LEU A C 1
ATOM 1564 O O . LEU A 1 196 ? -16.142 0.261 35.365 1.00 43.69 196 LEU A O 1
ATOM 1568 N N . GLY A 1 197 ? -16.942 -1.740 34.755 1.00 42.69 197 GLY A N 1
ATOM 1569 C CA . GLY A 1 197 ? -17.800 -1.934 35.919 1.00 42.69 197 GLY A CA 1
ATOM 1570 C C . GLY A 1 197 ? -17.018 -2.558 37.078 1.00 42.69 197 GLY A C 1
ATOM 1571 O O . GLY A 1 197 ? -16.743 -3.750 37.062 1.00 42.69 197 GLY A O 1
ATOM 1572 N N . GLU A 1 198 ? -16.681 -1.725 38.065 1.00 48.25 198 GLU A N 1
ATOM 1573 C CA . GLU A 1 198 ? -16.200 -2.040 39.423 1.00 48.25 198 GLU A CA 1
ATOM 1574 C C . GLU A 1 198 ? -14.965 -2.971 39.579 1.00 48.25 198 GLU A C 1
ATOM 1576 O O . GLU A 1 198 ? -15.043 -4.192 39.619 1.00 48.25 198 GLU A O 1
ATOM 1581 N N . GLN A 1 199 ? -13.822 -2.335 39.883 1.00 44.16 199 GLN A N 1
ATOM 1582 C CA . GLN A 1 199 ? -12.704 -2.876 40.685 1.00 44.16 199 GLN A CA 1
ATOM 1583 C C . GLN A 1 199 ? -11.719 -3.893 40.061 1.00 44.16 199 GLN A C 1
ATOM 1585 O O . GLN A 1 199 ? -11.304 -4.838 40.732 1.00 44.16 199 GLN A O 1
ATOM 1590 N N . SER A 1 200 ? -11.191 -3.657 38.852 1.00 43.59 200 SER A N 1
ATOM 1591 C CA . SER A 1 200 ? -9.959 -4.357 38.417 1.00 43.59 200 SER A CA 1
ATOM 1592 C C . SER A 1 200 ? -9.129 -3.605 37.361 1.00 43.59 200 SER A C 1
ATOM 1594 O O . SER A 1 200 ? -8.970 -4.052 36.228 1.00 43.59 200 SER A O 1
ATOM 1596 N N . THR A 1 201 ? -8.562 -2.454 37.719 1.00 43.31 201 THR A N 1
ATOM 1597 C CA . THR A 1 201 ? -7.970 -1.490 36.765 1.00 43.31 201 THR A CA 1
ATOM 1598 C C . THR A 1 201 ? -6.557 -1.821 36.243 1.00 43.31 201 THR A C 1
ATOM 1600 O O . THR A 1 201 ? -6.009 -1.043 35.476 1.00 43.31 201 THR A O 1
ATOM 1603 N N . GLY A 1 202 ? -5.927 -2.940 36.626 1.00 45.91 202 GLY A N 1
ATOM 1604 C CA . GLY A 1 202 ? -4.517 -3.207 36.265 1.00 45.91 202 GLY A CA 1
ATOM 1605 C C . GLY A 1 202 ? -4.255 -4.392 35.331 1.00 45.91 202 GLY A C 1
ATOM 1606 O O . GLY A 1 202 ? -3.290 -4.382 34.576 1.00 45.91 202 GLY A O 1
ATOM 16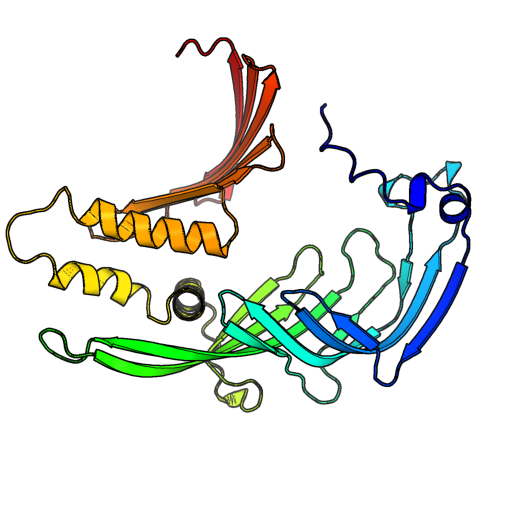07 N N . LEU A 1 203 ? -5.087 -5.436 35.377 1.00 40.81 203 LEU A N 1
ATOM 1608 C CA . LEU A 1 203 ? -4.765 -6.728 34.748 1.00 40.81 203 LEU A CA 1
ATOM 1609 C C . LEU A 1 203 ? -5.481 -6.963 33.408 1.00 40.81 203 LEU A C 1
ATOM 1611 O O . LEU A 1 203 ? -5.001 -7.757 32.603 1.00 40.81 203 LEU A O 1
ATOM 1615 N N . ILE A 1 204 ? -6.594 -6.267 33.152 1.00 39.03 204 ILE A N 1
ATOM 1616 C CA . ILE A 1 204 ? -7.457 -6.504 31.980 1.00 39.03 204 ILE A CA 1
ATOM 1617 C C . ILE A 1 204 ? -7.101 -5.584 30.794 1.00 39.03 204 ILE A C 1
ATOM 1619 O O . ILE A 1 204 ? -7.013 -6.077 29.671 1.00 39.03 204 ILE A O 1
ATOM 1623 N N . LEU A 1 205 ? -6.742 -4.314 31.036 1.00 40.94 205 LEU A N 1
ATOM 1624 C CA . LEU A 1 205 ? -6.230 -3.373 30.013 1.00 40.94 205 LEU A CA 1
ATOM 1625 C C . LEU A 1 205 ? -4.987 -3.908 29.274 1.00 40.94 205 LEU A C 1
ATOM 1627 O O . LEU A 1 205 ? -4.828 -3.730 28.068 1.00 40.94 205 LEU A O 1
ATOM 1631 N N . GLY A 1 206 ? -4.120 -4.643 29.979 1.00 47.97 206 GLY A N 1
ATOM 1632 C CA . GLY A 1 206 ? -2.949 -5.285 29.379 1.00 47.97 206 GLY A CA 1
ATOM 1633 C C . GLY A 1 206 ? -3.287 -6.445 28.433 1.00 47.97 206 GLY A C 1
ATOM 1634 O O . GLY A 1 206 ? -2.443 -6.852 27.646 1.00 47.97 206 GLY A O 1
ATOM 1635 N N . MET A 1 207 ? -4.481 -7.048 28.503 1.00 41.53 207 MET A N 1
ATOM 1636 C CA . MET A 1 207 ? -4.880 -8.149 27.608 1.00 41.53 207 MET A CA 1
ATOM 1637 C C . MET A 1 207 ? -5.454 -7.640 26.279 1.00 41.53 207 MET A C 1
ATOM 1639 O O . MET A 1 207 ? -5.075 -8.166 25.236 1.00 41.53 207 MET A O 1
ATOM 1643 N N . ALA A 1 208 ? -6.279 -6.589 26.302 1.00 48.12 208 ALA A N 1
ATOM 1644 C CA . ALA A 1 208 ? -6.857 -5.987 25.096 1.00 48.12 208 ALA A CA 1
ATOM 1645 C C . ALA A 1 208 ? -5.803 -5.266 24.235 1.00 48.12 208 ALA A C 1
ATOM 1647 O O . ALA A 1 208 ? -5.734 -5.479 23.025 1.00 48.12 208 ALA A O 1
ATOM 1648 N N . THR A 1 209 ? -4.899 -4.510 24.868 1.00 55.66 209 THR A N 1
ATOM 1649 C CA . THR A 1 209 ? -3.738 -3.901 24.192 1.00 55.66 209 THR A CA 1
ATOM 1650 C C . THR A 1 209 ? -2.840 -4.945 23.533 1.00 55.66 209 THR A C 1
ATOM 1652 O O . THR A 1 209 ? -2.392 -4.726 22.415 1.00 55.66 209 THR A O 1
ATOM 1655 N N . ARG A 1 210 ? -2.633 -6.116 24.149 1.00 60.22 210 ARG A N 1
ATOM 1656 C CA . ARG A 1 210 ? -1.874 -7.221 23.533 1.00 60.22 210 ARG A CA 1
ATOM 1657 C C . ARG A 1 210 ? -2.583 -7.845 22.331 1.00 60.22 210 ARG A C 1
ATOM 1659 O O . ARG A 1 210 ? -1.915 -8.205 21.364 1.00 60.22 210 ARG A O 1
ATOM 1666 N N . GLU A 1 211 ? -3.909 -7.980 22.353 1.00 56.56 211 GLU A N 1
ATOM 1667 C CA . GLU A 1 211 ? -4.658 -8.457 21.180 1.00 56.56 211 GLU A CA 1
ATOM 1668 C C . GLU A 1 211 ? -4.600 -7.438 20.028 1.00 56.56 211 GLU A C 1
ATOM 1670 O O . GLU A 1 211 ? -4.395 -7.809 18.874 1.00 56.56 211 GLU A O 1
ATOM 1675 N N . LEU A 1 212 ? -4.700 -6.143 20.338 1.00 62.75 212 LEU A N 1
ATOM 1676 C CA . LEU A 1 212 ? -4.524 -5.068 19.362 1.00 62.75 212 LEU A CA 1
ATOM 1677 C C . LEU A 1 212 ? -3.102 -5.062 18.779 1.00 62.75 212 LEU A C 1
ATOM 1679 O O . LEU A 1 212 ? -2.932 -5.077 17.562 1.00 62.75 212 LEU A O 1
ATOM 1683 N N . GLN A 1 213 ? -2.088 -5.100 19.645 1.00 64.81 213 GLN A N 1
ATOM 1684 C CA . GLN A 1 213 ? -0.676 -5.145 19.262 1.00 64.81 213 GLN A CA 1
ATOM 1685 C C . GLN A 1 213 ? -0.368 -6.369 18.401 1.00 64.81 213 GLN A C 1
ATOM 1687 O O . GLN A 1 213 ? 0.258 -6.218 17.361 1.00 64.81 213 GLN A O 1
ATOM 1692 N N . SER A 1 214 ? -0.841 -7.561 18.782 1.00 68.00 214 SER A N 1
ATOM 1693 C CA . SER A 1 214 ? -0.614 -8.792 18.008 1.00 68.00 214 SER A CA 1
ATOM 1694 C C . SER A 1 214 ? -1.290 -8.753 16.642 1.00 68.00 214 SER A C 1
ATOM 1696 O O . SER A 1 214 ? -0.649 -9.081 15.650 1.00 68.00 214 SER A O 1
ATOM 1698 N N . ARG A 1 215 ? -2.532 -8.266 16.542 1.00 64.31 215 ARG A N 1
ATOM 1699 C CA . ARG A 1 215 ? -3.205 -8.113 15.243 1.00 64.31 215 ARG A CA 1
ATOM 1700 C C . ARG A 1 215 ? -2.495 -7.107 14.342 1.00 64.31 215 ARG A C 1
ATOM 1702 O O . ARG A 1 215 ? -2.348 -7.381 13.156 1.00 64.31 215 ARG A O 1
ATOM 1709 N N . ILE A 1 216 ? -2.046 -5.968 14.878 1.00 66.50 216 ILE A N 1
ATOM 1710 C CA . ILE A 1 216 ? -1.279 -4.978 14.106 1.00 66.50 216 ILE A CA 1
ATOM 1711 C C . ILE A 1 216 ? 0.073 -5.575 13.688 1.00 66.50 216 ILE A C 1
ATOM 1713 O O . ILE A 1 216 ? 0.445 -5.475 12.518 1.00 66.50 216 ILE A O 1
ATOM 1717 N N . ALA A 1 217 ? 0.762 -6.256 14.605 1.00 69.62 217 ALA A N 1
ATOM 1718 C CA . ALA A 1 217 ? 2.050 -6.894 14.357 1.00 69.62 217 ALA A CA 1
ATOM 1719 C C . ALA A 1 217 ? 1.958 -7.949 13.250 1.00 69.62 217 ALA A C 1
ATOM 1721 O O . ALA A 1 217 ? 2.704 -7.889 12.278 1.00 69.62 217 ALA A O 1
ATOM 1722 N N . GLU A 1 218 ? 0.980 -8.851 13.331 1.00 73.69 218 GLU A N 1
ATOM 1723 C CA . GLU A 1 218 ? 0.714 -9.854 12.298 1.00 73.69 218 GLU A CA 1
ATOM 1724 C C . GLU A 1 218 ? 0.323 -9.201 10.966 1.00 73.69 218 GLU A C 1
ATOM 1726 O O . GLU A 1 218 ? 0.770 -9.636 9.905 1.00 73.69 218 GLU A O 1
ATOM 1731 N N . SER A 1 219 ? -0.470 -8.127 11.010 1.00 62.03 219 SER A N 1
ATOM 1732 C CA . SER A 1 219 ? -1.002 -7.478 9.810 1.00 62.03 219 SER A CA 1
ATOM 1733 C C . SER A 1 219 ? 0.017 -6.750 8.959 1.00 62.03 219 SER A C 1
ATOM 1735 O O . SER A 1 219 ? -0.021 -6.812 7.731 1.00 62.03 219 SER A O 1
ATOM 1737 N N . LEU A 1 220 ? 0.912 -6.036 9.631 1.00 66.56 220 LEU A N 1
ATOM 1738 C CA . LEU A 1 220 ? 1.942 -5.219 9.013 1.00 66.56 220 LEU A CA 1
ATOM 1739 C C . LEU A 1 220 ? 3.284 -5.965 8.993 1.00 66.56 220 LEU A C 1
ATOM 1741 O O . LEU A 1 220 ? 4.288 -5.419 8.532 1.00 66.56 220 LEU A O 1
ATOM 1745 N N . ASN A 1 221 ? 3.299 -7.223 9.460 1.00 78.75 221 ASN A N 1
ATOM 1746 C CA . ASN A 1 221 ? 4.491 -8.046 9.637 1.00 78.75 221 ASN A CA 1
ATOM 1747 C C . ASN A 1 221 ? 5.585 -7.270 10.396 1.00 78.75 221 ASN A C 1
ATOM 1749 O O . ASN A 1 221 ? 6.697 -7.083 9.890 1.00 78.75 221 ASN A O 1
ATOM 1753 N N . LEU A 1 222 ? 5.209 -6.728 11.554 1.00 82.38 222 LEU A N 1
ATOM 1754 C CA . LEU A 1 222 ? 6.059 -5.956 12.457 1.00 82.38 222 LEU A CA 1
ATOM 1755 C C . LEU A 1 222 ? 6.489 -6.839 13.628 1.00 82.38 222 LEU A C 1
ATOM 1757 O O . LEU A 1 222 ? 5.694 -7.614 14.154 1.00 82.38 222 LEU A O 1
ATOM 1761 N N . ASP A 1 223 ? 7.732 -6.674 14.068 1.00 81.69 223 ASP A N 1
ATOM 1762 C CA . ASP A 1 223 ? 8.290 -7.406 15.211 1.00 81.69 223 ASP A CA 1
ATOM 1763 C C . ASP A 1 223 ? 8.002 -6.708 16.547 1.00 81.69 223 ASP A C 1
ATOM 1765 O O . ASP A 1 223 ? 8.036 -7.329 17.609 1.00 81.69 223 ASP A O 1
ATOM 1769 N N . LEU A 1 224 ? 7.714 -5.405 16.499 1.00 79.50 224 LEU A N 1
ATOM 1770 C CA . LEU A 1 224 ? 7.350 -4.584 17.642 1.00 79.50 224 LEU A CA 1
ATOM 1771 C C . LEU A 1 224 ? 6.111 -3.768 17.295 1.00 79.50 224 LEU A C 1
ATOM 1773 O O . LEU A 1 224 ? 6.098 -3.025 16.317 1.00 79.50 224 LEU A O 1
ATOM 1777 N N . VAL A 1 225 ? 5.090 -3.873 18.135 1.00 79.88 225 VAL A N 1
ATOM 1778 C CA . VAL A 1 225 ? 3.983 -2.922 18.182 1.00 79.88 225 VAL A CA 1
ATOM 1779 C C . VAL A 1 225 ? 3.727 -2.621 19.645 1.00 79.88 225 VAL A C 1
ATOM 1781 O O . VAL A 1 225 ? 3.453 -3.525 20.435 1.00 79.88 225 VAL A O 1
ATOM 1784 N N . GLN A 1 226 ? 3.832 -1.354 20.008 1.00 75.44 226 GLN A N 1
ATOM 1785 C CA . GLN A 1 226 ? 3.507 -0.835 21.322 1.00 75.44 226 GLN A CA 1
ATOM 1786 C C . GLN A 1 226 ? 2.511 0.300 21.153 1.00 75.44 226 GLN A C 1
ATOM 1788 O O . GLN A 1 226 ? 2.612 1.124 20.250 1.00 75.44 226 GLN A O 1
ATOM 1793 N N . VAL A 1 227 ? 1.514 0.294 22.024 1.00 72.06 227 VAL A N 1
ATOM 1794 C CA . VAL A 1 227 ? 0.475 1.313 22.080 1.00 72.06 227 VAL A CA 1
ATOM 1795 C C . VAL A 1 227 ? 0.392 1.712 23.535 1.00 72.06 227 VAL A C 1
ATOM 1797 O O . VAL A 1 227 ? 0.159 0.857 24.395 1.00 72.06 227 VAL A O 1
ATOM 1800 N N . GLU A 1 228 ? 0.627 2.985 23.803 1.00 70.69 228 GLU A N 1
ATOM 1801 C CA . GLU A 1 228 ? 0.539 3.562 25.130 1.00 70.69 228 GLU A CA 1
ATOM 1802 C C . GLU A 1 228 ? -0.661 4.496 25.200 1.00 70.69 228 GLU A C 1
ATOM 1804 O O . GLU A 1 228 ? -0.872 5.355 24.341 1.00 70.69 228 GLU A O 1
ATOM 1809 N N . MET A 1 229 ? -1.471 4.283 26.232 1.00 63.00 229 MET A N 1
ATOM 1810 C CA . MET A 1 229 ? -2.714 5.007 26.454 1.00 63.00 229 MET A CA 1
ATOM 1811 C C . MET A 1 229 ? -2.476 6.158 27.435 1.00 63.00 229 MET A C 1
ATOM 1813 O O . MET A 1 229 ? -1.832 5.976 28.470 1.00 63.00 229 MET A O 1
ATOM 1817 N N . GLY A 1 230 ? -3.037 7.325 27.133 1.00 64.06 230 GLY A N 1
ATOM 1818 C CA . GLY A 1 230 ? -3.038 8.499 27.997 1.00 64.06 230 GLY A CA 1
ATOM 1819 C C . GLY A 1 230 ? -4.180 8.509 29.020 1.00 64.06 230 GLY A C 1
ATOM 1820 O O . GLY A 1 230 ? -5.045 7.630 29.066 1.00 64.06 230 GLY A O 1
ATOM 1821 N N . SER A 1 231 ? -4.217 9.568 29.832 1.00 58.59 231 SER A N 1
ATOM 1822 C CA . SER A 1 231 ? -5.102 9.739 31.001 1.00 58.59 231 SER A CA 1
ATOM 1823 C C . SER A 1 231 ? -6.613 9.758 30.705 1.00 58.59 231 SER A C 1
ATOM 1825 O O . SER A 1 231 ? -7.409 9.747 31.640 1.00 58.59 231 SER A O 1
ATOM 1827 N N . ALA A 1 232 ? -7.018 9.789 29.432 1.00 54.59 232 ALA A N 1
ATOM 1828 C CA . ALA A 1 232 ? -8.413 9.821 28.986 1.00 54.59 232 ALA A CA 1
ATOM 1829 C C . ALA A 1 232 ? -8.824 8.585 28.164 1.00 54.59 232 ALA A C 1
ATOM 1831 O O . ALA A 1 232 ? -9.832 8.624 27.466 1.00 54.59 232 ALA A O 1
ATOM 1832 N N . SER A 1 233 ? -8.075 7.477 28.245 1.00 52.81 233 SER A N 1
ATOM 1833 C CA . SER A 1 233 ? -8.278 6.301 27.372 1.00 52.81 233 SER A CA 1
ATOM 1834 C C . SER A 1 233 ? -8.084 6.622 25.883 1.00 52.81 233 SER A C 1
ATOM 1836 O O . SER A 1 233 ? -8.621 5.945 25.013 1.00 52.81 233 SER A O 1
ATOM 1838 N N . THR A 1 234 ? -7.308 7.662 25.591 1.00 56.47 234 THR A N 1
ATOM 1839 C CA . THR A 1 234 ? -6.864 8.035 24.248 1.00 56.47 234 THR A CA 1
ATOM 1840 C C . THR A 1 234 ? -5.492 7.428 23.986 1.00 56.47 234 THR A C 1
ATOM 1842 O O . THR A 1 234 ? -4.710 7.255 24.920 1.00 56.47 234 THR A O 1
ATOM 1845 N N . ILE A 1 235 ? -5.178 7.120 22.732 1.00 62.78 235 ILE A N 1
ATOM 1846 C CA . ILE A 1 235 ? -3.821 6.714 22.349 1.00 62.78 235 ILE A CA 1
ATOM 1847 C C . ILE A 1 235 ? -2.908 7.940 22.485 1.00 62.78 235 ILE A C 1
ATOM 1849 O O . ILE A 1 235 ? -3.199 8.984 21.908 1.00 62.78 235 ILE A O 1
ATOM 1853 N N . ASP A 1 236 ? -1.847 7.822 23.282 1.00 75.25 236 ASP A N 1
ATOM 1854 C CA . ASP A 1 236 ? -0.854 8.883 23.520 1.00 75.25 236 ASP A CA 1
ATOM 1855 C C . ASP A 1 236 ? 0.416 8.650 22.697 1.00 75.25 236 ASP A C 1
ATOM 1857 O O . ASP A 1 236 ? 1.003 9.586 22.159 1.00 75.25 236 ASP A O 1
ATOM 1861 N N . ARG A 1 237 ? 0.823 7.384 22.554 1.00 74.19 237 ARG A N 1
ATOM 1862 C CA . ARG A 1 237 ? 2.012 7.008 21.790 1.00 74.19 237 ARG A CA 1
ATOM 1863 C C . ARG A 1 237 ? 1.822 5.670 21.090 1.00 74.19 237 ARG A C 1
ATOM 1865 O O . ARG A 1 237 ? 1.321 4.712 21.681 1.00 74.19 237 ARG A O 1
ATOM 1872 N N . VAL A 1 238 ? 2.251 5.601 19.835 1.00 81.88 238 VAL A N 1
ATOM 1873 C CA . VAL A 1 238 ? 2.331 4.362 19.058 1.00 81.88 238 VAL A CA 1
ATOM 1874 C C . VAL A 1 238 ? 3.769 4.162 18.622 1.00 81.88 238 VAL A C 1
ATOM 1876 O O . VAL A 1 238 ? 4.327 5.014 17.941 1.00 81.88 238 VAL A O 1
ATOM 1879 N N . THR A 1 239 ? 4.342 3.011 18.957 1.00 81.81 239 THR A N 1
ATOM 1880 C CA . THR A 1 239 ? 5.682 2.623 18.516 1.00 81.81 239 THR A CA 1
ATOM 1881 C C . THR A 1 239 ? 5.577 1.339 17.712 1.00 81.81 239 THR A C 1
ATOM 1883 O O . THR A 1 239 ? 5.099 0.314 18.201 1.00 81.81 239 THR A O 1
ATOM 1886 N N . VAL A 1 240 ? 6.035 1.377 16.469 1.00 85.88 240 VAL A N 1
ATOM 1887 C CA . VAL A 1 240 ? 6.136 0.206 15.598 1.00 85.88 240 VAL A CA 1
ATOM 1888 C C . VAL A 1 240 ? 7.592 -0.055 15.253 1.00 85.88 240 VAL A C 1
ATOM 1890 O O . VAL A 1 240 ? 8.389 0.871 15.124 1.00 85.88 240 VAL A O 1
ATOM 1893 N N . GLY A 1 241 ? 7.961 -1.321 15.094 1.00 78.69 241 GLY A N 1
ATOM 1894 C CA . GLY A 1 241 ? 9.324 -1.684 14.747 1.00 78.69 241 GLY A CA 1
ATOM 1895 C C . GLY A 1 241 ? 9.438 -3.011 14.022 1.00 78.69 241 GLY A C 1
ATOM 1896 O O . GLY A 1 241 ? 8.584 -3.892 14.140 1.00 78.69 241 GLY A O 1
ATOM 1897 N N . LYS A 1 242 ? 10.509 -3.137 13.243 1.00 87.69 242 LYS A N 1
ATOM 1898 C CA . LYS A 1 242 ? 10.782 -4.304 12.408 1.00 87.69 242 LYS A CA 1
ATOM 1899 C C . LYS A 1 242 ? 12.275 -4.578 12.300 1.00 87.69 242 LYS A C 1
ATOM 1901 O O . LYS A 1 242 ? 13.073 -3.664 12.089 1.00 87.69 242 LYS A O 1
ATOM 1906 N N . TYR A 1 243 ? 12.639 -5.850 12.387 1.00 83.38 243 TYR A N 1
ATOM 1907 C CA . TYR A 1 243 ? 13.961 -6.347 12.052 1.00 83.38 243 TYR A CA 1
ATOM 1908 C C . TYR A 1 243 ? 14.100 -6.497 10.536 1.00 83.38 243 TYR A C 1
ATOM 1910 O O . TYR A 1 243 ? 13.324 -7.174 9.860 1.00 83.38 243 TYR A O 1
ATOM 1918 N N . ILE A 1 244 ? 15.133 -5.864 9.993 1.00 84.44 244 ILE A N 1
ATOM 1919 C CA . ILE A 1 244 ? 15.566 -6.002 8.608 1.00 84.44 244 ILE A CA 1
ATOM 1920 C C . ILE A 1 244 ? 16.797 -6.916 8.607 1.00 84.44 244 ILE A C 1
ATOM 1922 O O . ILE A 1 244 ? 17.944 -6.476 8.717 1.00 84.44 244 ILE A O 1
ATOM 1926 N N . GLY A 1 245 ? 16.545 -8.224 8.534 1.00 83.00 245 GLY A N 1
ATOM 1927 C CA . GLY A 1 245 ? 17.562 -9.249 8.782 1.00 83.00 245 GLY A CA 1
ATOM 1928 C C . GLY A 1 245 ? 17.994 -9.299 10.253 1.00 83.00 245 GLY A C 1
ATOM 1929 O O . GLY A 1 245 ? 17.324 -8.769 11.132 1.00 83.00 245 GLY A O 1
ATOM 1930 N N . ASP A 1 246 ? 19.143 -9.915 10.532 1.00 85.31 246 ASP A N 1
ATOM 1931 C CA . ASP A 1 246 ? 19.498 -10.309 11.908 1.00 85.31 246 ASP A CA 1
ATOM 1932 C C . ASP A 1 246 ? 20.154 -9.199 12.752 1.00 85.31 246 ASP A C 1
ATOM 1934 O O . ASP A 1 246 ? 20.573 -9.445 13.883 1.00 85.31 246 ASP A O 1
ATOM 1938 N N . ARG A 1 247 ? 20.365 -8.002 12.189 1.00 86.50 247 ARG A N 1
ATOM 1939 C CA . ARG A 1 247 ? 21.236 -6.971 12.796 1.00 86.50 247 ARG A CA 1
ATOM 1940 C C . ARG A 1 247 ? 20.720 -5.546 12.721 1.00 86.50 247 ARG A C 1
ATOM 1942 O O . ARG A 1 247 ? 21.324 -4.679 13.345 1.00 86.50 247 ARG A O 1
ATOM 1949 N N . LEU A 1 248 ? 19.686 -5.290 11.932 1.00 82.06 248 LEU A N 1
ATOM 1950 C CA . LEU A 1 248 ? 19.146 -3.955 11.726 1.00 82.06 248 LEU A CA 1
ATOM 1951 C C . LEU A 1 248 ? 17.723 -3.934 12.263 1.00 82.06 248 LEU A C 1
ATOM 1953 O O . LEU A 1 248 ? 16.890 -4.702 11.797 1.00 82.06 248 LEU A O 1
ATOM 1957 N N . PHE A 1 249 ? 17.452 -3.063 13.221 1.00 89.69 249 PHE A N 1
ATOM 1958 C CA . PHE A 1 249 ? 16.121 -2.838 13.759 1.00 89.69 249 PHE A CA 1
ATOM 1959 C C . PHE A 1 249 ? 15.709 -1.404 13.447 1.00 89.69 249 PHE A C 1
ATOM 1961 O O . PHE A 1 249 ? 16.446 -0.463 13.742 1.00 89.69 249 PHE A O 1
ATOM 1968 N N . VAL A 1 250 ? 14.562 -1.250 12.796 1.00 84.44 250 VAL A N 1
ATOM 1969 C CA . VAL A 1 250 ? 13.999 0.053 12.440 1.00 84.44 250 VAL A CA 1
ATOM 1970 C C . VAL A 1 250 ? 12.767 0.282 13.292 1.00 84.44 250 VAL A C 1
ATOM 1972 O O . VAL A 1 250 ? 11.935 -0.617 13.417 1.00 84.44 250 VAL A O 1
ATOM 1975 N N . THR A 1 251 ? 12.647 1.481 13.848 1.00 85.81 251 THR A N 1
ATOM 1976 C CA . THR A 1 251 ? 11.508 1.904 14.657 1.00 85.81 251 THR A CA 1
ATOM 1977 C C . THR A 1 251 ? 10.922 3.201 14.129 1.00 85.81 251 THR A C 1
ATOM 1979 O O . THR A 1 251 ? 11.639 4.093 13.680 1.00 85.81 251 THR A O 1
ATOM 1982 N N . TYR A 1 252 ? 9.604 3.305 14.215 1.00 85.50 252 TYR A N 1
ATOM 1983 C CA . TYR A 1 252 ? 8.869 4.545 14.044 1.00 85.50 252 TYR A CA 1
ATOM 1984 C C . TYR A 1 252 ? 7.971 4.732 15.261 1.00 85.50 252 TYR A C 1
ATOM 1986 O O . TYR A 1 252 ? 7.238 3.819 15.647 1.00 85.50 252 TYR A O 1
ATOM 1994 N N . GLU A 1 253 ? 8.054 5.905 15.862 1.00 87.19 253 GLU A N 1
ATOM 1995 C CA . GLU A 1 253 ? 7.237 6.321 16.987 1.00 87.19 253 GLU A CA 1
ATOM 1996 C C . GLU A 1 253 ? 6.454 7.572 16.607 1.00 87.19 253 GLU A C 1
ATOM 1998 O O . GLU A 1 253 ? 7.013 8.522 16.063 1.00 87.19 253 GLU A O 1
ATOM 2003 N N . ASP A 1 254 ? 5.161 7.568 16.908 1.00 83.88 254 ASP A N 1
ATOM 2004 C CA . ASP A 1 254 ? 4.305 8.745 16.832 1.00 83.88 254 ASP A CA 1
ATOM 2005 C C . ASP A 1 254 ? 3.764 9.021 18.234 1.00 83.88 254 ASP A C 1
ATOM 2007 O O . ASP A 1 254 ? 2.992 8.223 18.784 1.00 83.88 254 ASP A O 1
ATOM 2011 N N . GLN A 1 255 ? 4.220 10.118 18.837 1.00 82.44 255 GLN A N 1
ATOM 2012 C CA . GLN A 1 255 ? 3.658 10.630 20.074 1.00 82.44 255 GLN A CA 1
ATOM 2013 C C . GLN A 1 255 ? 2.622 11.687 19.704 1.00 82.44 255 GLN A C 1
ATOM 2015 O O . GLN A 1 255 ? 2.959 12.797 19.281 1.00 82.44 255 GLN A O 1
ATOM 2020 N N . ILE A 1 256 ? 1.349 11.328 19.856 1.00 77.69 256 ILE A N 1
ATOM 2021 C CA . ILE A 1 256 ? 0.225 12.057 19.273 1.00 77.69 256 ILE A CA 1
ATOM 2022 C C . ILE A 1 256 ? 0.218 13.507 19.778 1.00 77.69 256 ILE A C 1
ATOM 2024 O O . ILE A 1 256 ? 0.015 13.782 20.960 1.00 77.69 256 ILE A O 1
ATOM 2028 N N . GLY A 1 257 ? 0.463 14.449 18.861 1.00 74.25 257 GLY A N 1
ATOM 2029 C CA . GLY A 1 257 ? 0.520 15.889 19.142 1.00 74.25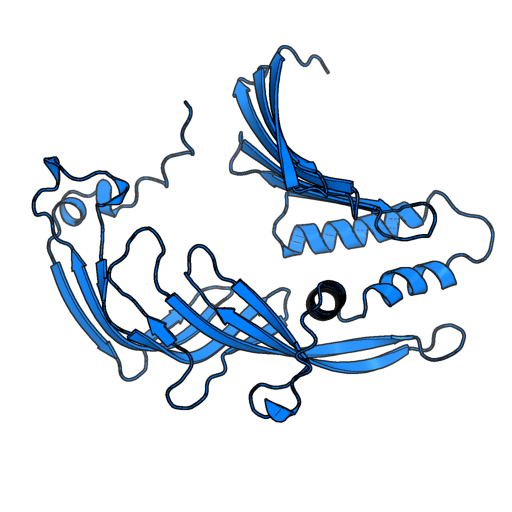 257 GLY A CA 1
ATOM 2030 C C . GLY A 1 257 ? 1.830 16.399 19.761 1.00 74.25 257 GLY A C 1
ATOM 2031 O O . GLY A 1 257 ? 1.924 17.590 20.053 1.00 74.25 257 GLY A O 1
ATOM 2032 N N . GLN A 1 258 ? 2.831 15.538 19.960 1.00 82.81 258 GLN A N 1
ATOM 2033 C CA . GLN A 1 258 ? 4.119 15.886 20.578 1.00 82.81 258 GLN A CA 1
ATOM 2034 C C . GLN A 1 258 ? 5.322 15.654 19.663 1.00 82.81 258 GLN A C 1
ATOM 2036 O O . GLN A 1 258 ? 6.365 16.256 19.900 1.00 82.81 258 GLN A O 1
ATOM 2041 N N . GLY A 1 259 ? 5.178 14.859 18.602 1.00 81.56 259 GLY A N 1
ATOM 2042 C CA . GLY A 1 259 ? 6.219 14.675 17.595 1.00 81.56 259 GLY A CA 1
ATOM 2043 C C . GLY A 1 259 ? 6.338 13.235 17.121 1.00 81.56 259 GLY A C 1
ATOM 2044 O O . GLY A 1 259 ? 5.608 12.346 17.560 1.00 81.56 259 GLY A O 1
ATOM 2045 N N . ARG A 1 260 ? 7.273 13.014 16.202 1.00 85.44 260 ARG A N 1
ATOM 2046 C CA . ARG A 1 260 ? 7.557 11.706 15.605 1.00 85.44 260 ARG A CA 1
ATOM 2047 C C . ARG A 1 260 ? 9.027 11.373 15.788 1.00 85.44 260 ARG A C 1
ATOM 2049 O O . ARG A 1 260 ? 9.871 12.251 15.659 1.00 85.44 260 ARG A O 1
ATOM 2056 N N . GLU A 1 261 ? 9.360 10.116 16.042 1.00 86.38 261 GLU A N 1
ATOM 2057 C CA . GLU A 1 261 ? 10.750 9.661 16.101 1.00 86.38 261 GLU A CA 1
ATOM 2058 C C . GLU A 1 261 ? 10.972 8.513 15.116 1.00 86.38 261 GLU A C 1
ATOM 2060 O O . GLU A 1 261 ? 10.274 7.500 15.131 1.00 86.38 261 GLU A O 1
ATOM 2065 N N . PHE A 1 262 ? 11.986 8.651 14.264 1.00 83.25 262 PHE A N 1
ATOM 2066 C CA . PHE A 1 262 ? 12.497 7.555 13.451 1.00 83.25 262 PHE A CA 1
ATOM 2067 C C . PHE A 1 262 ? 13.806 7.041 14.040 1.00 83.25 262 PHE A C 1
ATOM 2069 O O . PHE A 1 262 ? 14.775 7.792 14.155 1.00 83.25 262 PHE A O 1
ATOM 2076 N N . GLY A 1 263 ? 13.852 5.756 14.381 1.00 84.31 263 GLY A N 1
ATOM 2077 C CA . GLY A 1 263 ? 15.009 5.100 14.975 1.00 84.31 263 GLY A CA 1
ATOM 2078 C C . GLY A 1 263 ? 15.574 4.002 14.083 1.00 84.31 263 GLY A C 1
ATOM 2079 O O . GLY A 1 263 ? 14.852 3.244 13.437 1.00 84.31 263 GLY A O 1
ATOM 2080 N N . VAL A 1 264 ? 16.898 3.901 14.058 1.00 85.50 264 VAL A N 1
ATOM 2081 C CA . VAL A 1 264 ? 17.634 2.832 13.388 1.00 85.50 264 VAL A CA 1
ATOM 2082 C C . VAL A 1 264 ? 18.711 2.328 14.329 1.00 85.50 264 VAL A C 1
ATOM 2084 O O . VAL A 1 264 ? 19.673 3.043 14.606 1.00 85.50 264 VAL A O 1
ATOM 2087 N N . GLU A 1 265 ? 18.593 1.085 14.777 1.00 90.31 265 GLU A N 1
ATOM 2088 C CA . GLU A 1 265 ? 19.635 0.397 15.530 1.00 90.31 265 GLU A CA 1
ATOM 2089 C C . GLU A 1 265 ? 20.320 -0.651 14.648 1.00 90.31 265 GLU A C 1
ATOM 2091 O O . GLU A 1 265 ? 19.681 -1.534 14.080 1.00 90.31 265 GLU A O 1
ATOM 2096 N N . TYR A 1 266 ? 21.646 -0.571 14.549 1.00 88.31 266 TYR A N 1
ATOM 2097 C CA . TYR A 1 266 ? 22.478 -1.549 13.865 1.00 88.31 266 TYR A CA 1
ATOM 2098 C C . TYR A 1 266 ? 23.451 -2.220 14.835 1.00 88.31 266 TYR A C 1
ATOM 2100 O O . TYR A 1 266 ? 24.333 -1.581 15.421 1.00 88.31 266 TYR A O 1
ATOM 2108 N N . GLN A 1 267 ? 23.343 -3.539 14.959 1.00 87.06 267 GLN A N 1
ATOM 2109 C CA . GLN A 1 267 ? 24.263 -4.350 15.739 1.00 87.06 267 GLN A CA 1
ATOM 2110 C C . GLN A 1 267 ? 25.549 -4.606 14.940 1.00 87.06 267 GLN A C 1
ATOM 2112 O O . GLN A 1 267 ? 25.618 -5.469 14.062 1.00 87.06 267 GLN A O 1
ATOM 2117 N N . LEU A 1 268 ? 26.604 -3.856 15.266 1.00 83.06 268 LEU A N 1
ATOM 2118 C CA . LEU A 1 268 ? 27.924 -3.982 14.641 1.00 83.06 268 LEU A CA 1
ATOM 2119 C C . LEU A 1 268 ? 28.587 -5.316 15.015 1.00 83.06 268 LEU A C 1
ATOM 2121 O O . LEU A 1 268 ? 29.166 -5.995 14.168 1.00 83.06 268 LEU A O 1
ATOM 2125 N N . LEU A 1 269 ? 28.506 -5.676 16.298 1.00 85.44 269 LEU A N 1
ATOM 2126 C CA . LEU A 1 269 ? 29.059 -6.886 16.910 1.00 85.44 269 LEU A CA 1
ATOM 2127 C C . LEU A 1 269 ? 28.178 -7.273 18.114 1.00 85.44 269 LEU A C 1
ATOM 2129 O O . LEU A 1 269 ? 27.454 -6.420 18.622 1.00 85.44 269 LEU A O 1
ATOM 2133 N N . PRO A 1 270 ? 28.269 -8.503 18.661 1.00 80.50 270 PRO A N 1
ATOM 2134 C CA . PRO A 1 270 ? 27.407 -8.944 19.766 1.00 80.50 270 PRO A CA 1
ATOM 2135 C C . PRO A 1 270 ? 27.346 -8.001 20.978 1.00 80.50 270 PRO A C 1
ATOM 2137 O O . PRO A 1 270 ? 26.341 -7.956 21.675 1.00 80.50 270 PRO A O 1
ATOM 2140 N N . ARG A 1 271 ? 28.414 -7.232 21.223 1.00 83.56 271 ARG A N 1
ATOM 2141 C CA . ARG A 1 271 ? 28.526 -6.282 22.339 1.00 83.56 271 ARG A CA 1
ATOM 2142 C C . ARG A 1 271 ? 28.547 -4.817 21.912 1.00 83.56 271 ARG A C 1
ATOM 2144 O O . ARG A 1 271 ? 28.855 -3.980 22.752 1.00 83.56 271 ARG A O 1
ATOM 2151 N N . PHE A 1 272 ? 28.293 -4.522 20.641 1.00 84.56 272 PHE A N 1
ATOM 2152 C CA . PHE A 1 272 ? 28.396 -3.178 20.088 1.00 84.56 272 PHE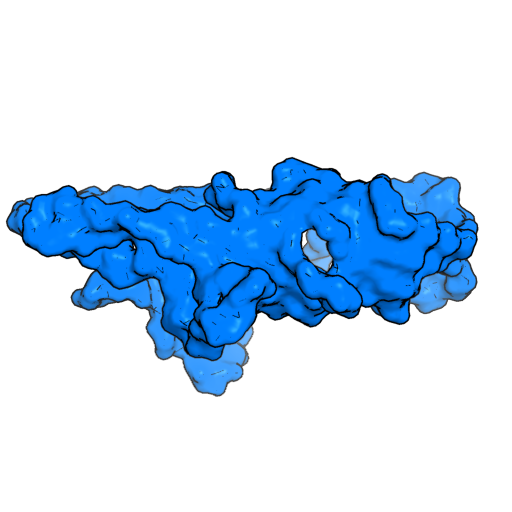 A CA 1
ATOM 2153 C C . PHE A 1 272 ? 27.196 -2.888 19.189 1.00 84.56 272 PHE A C 1
ATOM 2155 O O . PHE A 1 272 ? 27.036 -3.542 18.154 1.00 84.56 272 PHE A O 1
ATOM 2162 N N . SER A 1 273 ? 26.396 -1.889 19.549 1.00 86.75 273 SER A N 1
ATOM 2163 C CA . SER A 1 273 ? 25.332 -1.367 18.693 1.00 86.75 273 SER A CA 1
ATOM 2164 C C . SER A 1 273 ? 25.515 0.123 18.434 1.00 86.75 273 SER A C 1
ATOM 2166 O O . SER A 1 273 ? 26.111 0.860 19.226 1.00 86.75 273 SER A O 1
ATOM 2168 N N . LEU A 1 274 ? 25.063 0.537 17.257 1.00 85.12 274 LEU A N 1
ATOM 2169 C CA . LEU A 1 274 ? 24.990 1.922 16.833 1.00 85.12 274 LEU A CA 1
ATOM 2170 C C . LEU A 1 274 ? 23.526 2.247 16.590 1.00 85.12 274 LEU A C 1
ATOM 2172 O O . LEU A 1 274 ? 22.874 1.575 15.802 1.00 85.12 274 LEU A O 1
ATOM 2176 N N . GLU A 1 275 ? 23.038 3.285 17.237 1.00 88.88 275 GLU A N 1
ATOM 2177 C CA . GLU A 1 275 ? 21.658 3.723 17.165 1.00 88.88 275 GLU A CA 1
ATOM 2178 C C . GLU A 1 275 ? 21.622 5.158 16.643 1.00 88.88 275 GLU A C 1
ATOM 2180 O O . GLU A 1 275 ? 22.315 6.032 17.161 1.00 88.88 275 GLU A O 1
ATOM 2185 N N . SER A 1 276 ? 20.834 5.394 15.603 1.00 80.69 276 SER A N 1
ATOM 2186 C CA . SER A 1 276 ? 20.544 6.713 15.052 1.00 80.69 276 SER A CA 1
ATOM 2187 C C . SER A 1 276 ? 19.075 7.008 15.280 1.00 80.69 276 SER A C 1
ATOM 2189 O O . SER A 1 276 ? 18.242 6.162 14.971 1.00 80.69 276 SER A O 1
ATOM 2191 N N . ARG A 1 277 ? 18.751 8.200 15.772 1.00 88.25 277 ARG A N 1
ATOM 2192 C CA . ARG A 1 277 ? 17.367 8.660 15.908 1.00 88.25 277 ARG A CA 1
ATOM 2193 C C . ARG A 1 277 ? 17.192 10.014 15.254 1.00 88.25 277 ARG A C 1
ATOM 2195 O O . ARG A 1 277 ? 18.115 10.826 15.265 1.00 88.25 277 ARG A O 1
ATOM 2202 N N . PHE A 1 278 ? 16.016 10.241 14.704 1.00 81.31 278 PHE A N 1
ATOM 2203 C CA . PHE A 1 278 ? 15.607 11.493 14.094 1.00 81.31 278 PHE A CA 1
ATOM 2204 C C . PHE A 1 278 ? 14.267 11.856 14.707 1.00 81.31 278 PHE A C 1
ATOM 2206 O O . PHE A 1 278 ? 13.256 11.240 14.384 1.00 81.31 278 PHE A O 1
ATOM 2213 N N . GLU A 1 279 ? 14.291 12.806 15.630 1.00 88.50 279 GLU A N 1
ATOM 2214 C CA . GLU A 1 279 ? 13.094 13.299 16.300 1.00 88.50 279 GLU A CA 1
ATOM 2215 C C . GLU A 1 279 ? 12.585 14.527 15.547 1.00 88.50 279 GLU A C 1
ATOM 2217 O O . GLU A 1 279 ? 13.327 15.486 15.357 1.00 88.50 279 GLU A O 1
ATOM 2222 N N . GLU A 1 280 ? 11.345 14.497 15.087 1.00 82.94 280 GLU A N 1
ATOM 2223 C CA . GLU A 1 280 ? 10.644 15.617 14.475 1.00 82.94 280 GLU A CA 1
ATOM 2224 C C . GLU A 1 280 ? 9.658 16.194 15.491 1.00 82.94 280 GLU A C 1
ATOM 2226 O O . GLU A 1 280 ? 8.706 15.529 15.905 1.00 82.94 280 GLU A O 1
ATOM 2231 N N . THR A 1 281 ? 9.887 17.440 15.905 1.00 86.44 281 THR A N 1
ATOM 2232 C CA . THR A 1 281 ? 8.975 18.150 16.808 1.00 86.44 281 THR A CA 1
ATOM 2233 C C . THR A 1 281 ? 7.720 18.622 16.059 1.00 86.44 281 THR A C 1
ATOM 2235 O O . THR A 1 281 ? 7.743 18.717 14.830 1.00 86.44 281 THR A O 1
ATOM 2238 N N . PRO A 1 282 ? 6.630 19.005 16.754 1.00 76.25 282 PRO A N 1
ATOM 2239 C CA . PRO A 1 282 ? 5.391 19.454 16.108 1.00 76.25 282 PRO A CA 1
ATOM 2240 C C . PRO A 1 282 ? 5.577 20.685 15.210 1.00 76.25 282 PRO A C 1
ATOM 2242 O O . PRO A 1 282 ? 4.828 20.884 14.259 1.00 76.25 282 PRO A O 1
ATOM 2245 N N . ASP A 1 283 ? 6.607 21.491 15.484 1.00 84.88 283 ASP A N 1
ATOM 2246 C CA . ASP A 1 283 ? 6.982 22.665 14.690 1.00 84.88 283 ASP A CA 1
ATOM 2247 C C . ASP A 1 283 ? 7.826 22.305 13.444 1.00 84.88 283 ASP A C 1
ATOM 2249 O O . ASP A 1 283 ? 8.364 23.190 12.775 1.00 84.88 283 ASP A O 1
ATOM 2253 N N . GLY A 1 284 ? 7.986 21.009 13.145 1.00 74.00 284 GLY A N 1
ATOM 2254 C CA . GLY A 1 284 ? 8.743 20.483 12.007 1.00 74.00 284 GLY A CA 1
ATOM 2255 C C . GLY A 1 284 ? 10.264 20.558 12.173 1.00 74.00 284 GLY A C 1
ATOM 2256 O O . GLY A 1 284 ? 11.004 20.437 11.194 1.00 74.00 284 GLY A O 1
ATOM 2257 N N . GLN A 1 285 ? 10.770 20.801 13.390 1.00 81.12 285 GLN A N 1
ATOM 2258 C CA . GLN A 1 285 ? 12.212 20.787 13.634 1.00 81.12 285 GLN A CA 1
ATOM 2259 C C . GLN A 1 285 ? 12.702 19.355 13.809 1.00 81.12 285 GLN A C 1
ATOM 2261 O O . GLN A 1 285 ? 12.241 18.644 14.696 1.00 81.12 285 GLN A O 1
ATOM 2266 N N . VAL A 1 286 ? 13.695 18.968 13.008 1.00 79.44 286 VAL A N 1
ATOM 2267 C CA . VAL A 1 286 ? 14.316 17.644 13.091 1.00 79.44 286 VAL A CA 1
ATOM 2268 C C . VAL A 1 286 ? 15.589 17.703 13.934 1.00 79.44 286 VAL A C 1
ATOM 2270 O O . VAL A 1 286 ? 16.534 18.427 13.609 1.00 79.44 286 VAL A O 1
ATOM 2273 N N . GLN A 1 287 ? 15.633 16.907 14.996 1.00 85.25 287 GLN A N 1
ATOM 2274 C CA . GLN A 1 287 ? 16.762 16.739 15.899 1.00 85.25 287 GLN A CA 1
ATOM 2275 C C . GLN A 1 287 ? 17.365 15.338 15.726 1.00 85.25 287 GLN A C 1
ATOM 2277 O O . GLN A 1 287 ? 16.820 14.348 16.217 1.00 85.25 287 GLN A O 1
ATOM 2282 N N . PRO A 1 288 ? 18.499 15.217 15.013 1.00 80.75 288 PRO A N 1
ATOM 2283 C CA . PRO A 1 288 ? 19.193 13.947 14.895 1.00 80.75 288 PRO A CA 1
ATOM 2284 C C . PRO A 1 288 ? 20.014 13.655 16.155 1.00 80.75 288 PRO A C 1
ATOM 2286 O O . PRO A 1 288 ? 20.720 14.523 16.676 1.00 80.75 288 PRO A O 1
ATOM 2289 N N . SER A 1 289 ? 20.009 12.402 16.598 1.00 83.06 289 SER A N 1
ATOM 2290 C CA . SER A 1 289 ? 20.907 11.907 17.637 1.00 83.06 289 SER A CA 1
ATOM 2291 C C . SER A 1 289 ? 21.567 10.597 17.218 1.00 83.06 289 SER A C 1
ATOM 2293 O O . SER A 1 289 ? 21.013 9.801 16.462 1.00 83.06 289 SER A O 1
ATOM 2295 N N . LEU A 1 290 ? 22.793 10.388 17.696 1.00 83.56 290 LEU A N 1
ATOM 2296 C CA . LEU A 1 290 ? 23.562 9.176 17.449 1.00 83.56 290 LEU A CA 1
ATOM 2297 C C . LEU A 1 290 ? 24.090 8.649 18.780 1.00 83.56 290 LEU A C 1
ATOM 2299 O O . LEU A 1 290 ? 24.761 9.369 19.523 1.00 83.56 290 LEU A O 1
ATOM 2303 N N . ARG A 1 291 ? 23.811 7.383 19.069 1.00 89.19 291 ARG A N 1
ATOM 2304 C CA . ARG A 1 291 ? 24.245 6.689 20.276 1.00 89.19 291 ARG A CA 1
ATOM 2305 C C . ARG A 1 291 ? 25.044 5.455 19.893 1.00 89.19 291 ARG A C 1
ATOM 2307 O O . ARG A 1 291 ? 24.634 4.658 19.061 1.00 89.19 291 ARG A O 1
ATOM 2314 N N . PHE A 1 292 ? 26.195 5.288 20.528 1.00 88.94 292 PHE A N 1
ATOM 2315 C CA . PHE A 1 292 ? 26.993 4.075 20.424 1.00 88.94 292 PHE A CA 1
ATOM 2316 C C . PHE A 1 292 ? 27.017 3.384 21.779 1.00 88.94 292 PHE A C 1
ATOM 2318 O O . PHE A 1 292 ? 27.414 3.989 22.778 1.00 88.94 292 PHE A O 1
ATOM 2325 N N . THR A 1 293 ? 26.622 2.117 21.805 1.00 85.38 293 THR A N 1
ATOM 2326 C CA . THR A 1 293 ? 26.541 1.327 23.031 1.00 85.38 293 THR A CA 1
ATOM 2327 C C . THR 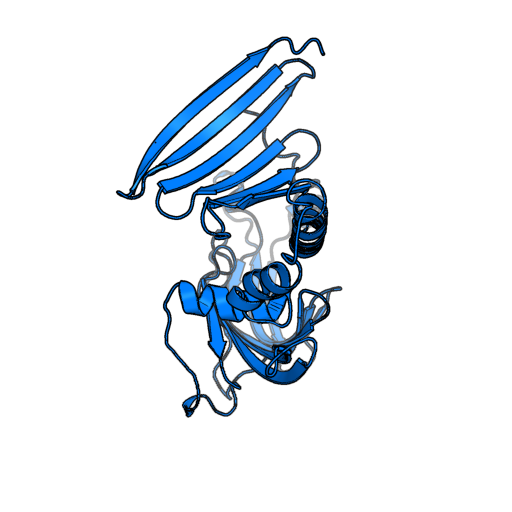A 1 293 ? 27.539 0.185 22.967 1.00 85.38 293 THR A C 1
ATOM 2329 O O . THR A 1 293 ? 27.553 -0.583 22.004 1.00 85.38 293 THR A O 1
ATOM 2332 N N . TRP A 1 294 ? 28.370 0.052 24.006 1.00 87.88 294 TRP A N 1
ATOM 2333 C CA . TRP A 1 294 ? 29.285 -1.076 24.172 1.00 87.88 294 TRP A CA 1
ATOM 2334 C C . TRP A 1 294 ? 29.075 -1.765 25.526 1.00 87.88 294 TRP A C 1
ATOM 2336 O O . TRP A 1 294 ? 28.895 -1.099 26.540 1.00 87.88 294 TRP A O 1
ATOM 2346 N N . GLY A 1 295 ? 29.140 -3.100 25.551 1.00 66.44 295 GLY A N 1
ATOM 2347 C CA . GLY A 1 295 ? 29.220 -3.875 26.798 1.00 66.44 295 GLY A CA 1
ATOM 2348 C C . GLY A 1 295 ? 27.902 -4.041 27.563 1.00 66.44 295 GLY A C 1
ATOM 2349 O O . GLY A 1 295 ? 27.814 -3.663 28.725 1.00 66.44 295 GLY A O 1
ATOM 2350 N N . LYS A 1 296 ? 26.892 -4.654 26.938 1.00 51.09 296 LYS A N 1
ATOM 2351 C CA . LYS A 1 296 ? 25.676 -5.093 27.638 1.00 51.09 296 LYS A CA 1
ATOM 2352 C C . LYS A 1 296 ? 25.959 -6.430 28.346 1.00 51.09 296 LYS A C 1
ATOM 2354 O O . LYS A 1 296 ? 25.842 -7.486 27.726 1.00 51.09 296 LYS A O 1
ATOM 2359 N N . ASP A 1 297 ? 26.410 -6.383 29.598 1.00 49.69 297 ASP A N 1
ATOM 2360 C CA . ASP A 1 297 ? 26.221 -7.516 30.512 1.00 49.69 297 ASP A CA 1
ATOM 2361 C C . ASP A 1 297 ? 24.751 -7.478 30.974 1.00 49.69 297 ASP A C 1
ATOM 2363 O O . ASP A 1 297 ? 24.217 -6.402 31.254 1.00 49.69 297 ASP A O 1
ATOM 2367 N N . TRP A 1 298 ? 24.084 -8.631 30.908 1.00 44.72 298 TRP A N 1
ATOM 2368 C CA . TRP A 1 298 ? 22.677 -8.832 31.276 1.00 44.72 298 TRP A CA 1
ATOM 2369 C C . TRP A 1 298 ? 22.465 -8.797 32.790 1.00 44.72 298 TRP A C 1
ATOM 2371 O O . TRP A 1 298 ? 23.397 -9.180 33.534 1.00 44.72 298 TRP A O 1
#